Protein AF-A0A6I9N6C9-F1 (afdb_monomer_lite)

Radius of gyration: 49.68 Å; chains: 1; bounding box: 115×56×127 Å

InterPro domains:
  IPR006953 Vesicle tethering protein Uso1/P115-like, head domain [PF04869] (10-106)
  IPR011989 Armadillo-like helical [G3DSA:1.25.10.10] (2-107)
  IPR024095 Vesicle tethering protein p115 [PTHR10013] (10-247)

Secondary structure (DSSP, 8-state):
-TTHHHHHHHHHHHHHHHHHHHHHHHHHT--S-SGGG-HHHHHHHHHHHT-HHHHHHHHTTTTTSTTHHHHHH-SS---SSGGG----HHHHHHHHHHHHHHHHHHH--HHHHHHHHHHHHHHHHHHHHHHHHHHHHHHHHHHHHHHHHHHHHHHHHHHHHHHHHHHHHHHHHHHHHHHHHHHHHHHHHTTT-SS---TTTHHHHHHHHHHHHHHHHHHHHHHHHHHHHHHHHHHHHHHHHHHHHHHHHHHHHHHHHHHHHHIIIIIHHHH--

Organism: NCBI:txid8208

Structure (mmCIF, N/CA/C/O backbone):
data_AF-A0A6I9N6C9-F1
#
_entry.id   AF-A0A6I9N6C9-F1
#
loop_
_atom_site.group_PDB
_atom_site.id
_atom_site.type_symbol
_atom_site.label_atom_id
_atom_site.label_alt_id
_atom_site.label_comp_id
_atom_site.label_asym_id
_atom_site.label_entity_id
_atom_site.label_seq_id
_atom_site.pdbx_PDB_ins_code
_atom_site.Cartn_x
_atom_site.Cartn_y
_atom_site.Cartn_z
_atom_site.occupancy
_atom_site.B_iso_or_equiv
_atom_site.auth_seq_id
_atom_site.auth_comp_id
_atom_site.auth_asym_id
_atom_site.auth_atom_id
_atom_site.pdbx_PDB_model_num
ATOM 1 N N . ASP A 1 1 ? 23.969 6.978 -46.781 1.00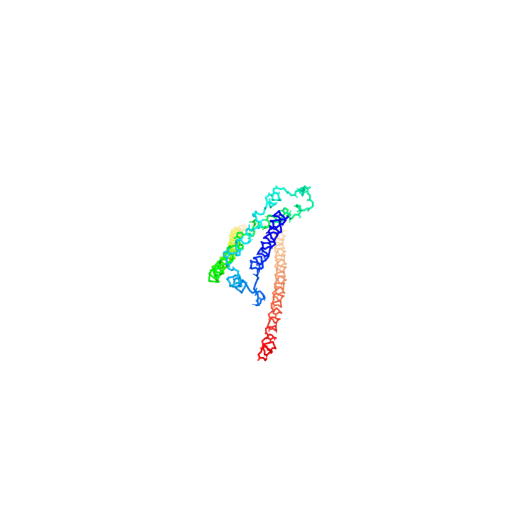 56.59 1 ASP A N 1
ATOM 2 C CA . ASP A 1 1 ? 25.158 6.547 -46.012 1.00 56.59 1 ASP A CA 1
ATOM 3 C C . ASP A 1 1 ? 25.346 7.193 -44.647 1.00 56.59 1 ASP A C 1
ATOM 5 O O . ASP A 1 1 ? 25.078 6.511 -43.671 1.00 56.59 1 ASP A O 1
ATOM 9 N N . SER A 1 2 ? 25.778 8.454 -44.484 1.00 57.34 2 SER A N 1
ATOM 10 C CA . SER A 1 2 ? 26.000 8.985 -43.113 1.00 57.34 2 SER A CA 1
ATOM 11 C C . SER A 1 2 ? 24.707 9.225 -42.313 1.00 57.34 2 SER A C 1
ATOM 13 O O . SER A 1 2 ? 24.740 9.164 -41.084 1.00 57.34 2 SER A O 1
ATOM 15 N N . SER A 1 3 ? 23.589 9.485 -42.996 1.00 60.75 3 SER A N 1
ATOM 16 C CA . SER A 1 3 ? 22.267 9.703 -42.391 1.00 60.75 3 SER A CA 1
ATOM 17 C C . SER A 1 3 ? 21.642 8.393 -41.898 1.00 60.75 3 SER A C 1
ATOM 19 O O . SER A 1 3 ? 21.273 8.310 -40.731 1.00 60.75 3 SER A O 1
ATOM 21 N N . ASP A 1 4 ? 21.660 7.343 -42.725 1.00 62.19 4 ASP A N 1
ATOM 22 C CA . ASP A 1 4 ? 21.083 6.026 -42.396 1.00 62.19 4 ASP A CA 1
ATOM 23 C C . ASP A 1 4 ? 21.787 5.367 -41.198 1.00 62.19 4 ASP A C 1
ATOM 25 O O . ASP A 1 4 ? 21.160 4.786 -40.317 1.00 62.19 4 ASP A O 1
ATOM 29 N N . LEU A 1 5 ? 23.112 5.530 -41.099 1.00 62.19 5 LEU A N 1
ATOM 30 C CA . LEU A 1 5 ? 23.908 5.058 -39.959 1.00 62.19 5 LEU A CA 1
ATOM 31 C C . LEU A 1 5 ? 23.585 5.785 -38.641 1.00 62.19 5 LEU A C 1
ATOM 33 O O . LEU A 1 5 ? 23.820 5.232 -37.565 1.00 62.19 5 LEU A O 1
ATOM 37 N N . ARG A 1 6 ? 23.091 7.029 -38.695 1.00 62.38 6 ARG A N 1
ATOM 38 C CA . ARG A 1 6 ? 22.669 7.773 -37.495 1.00 62.38 6 ARG A CA 1
ATOM 39 C C . ARG A 1 6 ? 21.277 7.358 -37.040 1.00 62.38 6 ARG A C 1
ATOM 41 O O . ARG A 1 6 ? 21.072 7.269 -35.834 1.00 62.38 6 ARG A O 1
ATOM 48 N N . GLU A 1 7 ? 20.381 7.091 -37.982 1.00 62.81 7 GLU A N 1
ATOM 49 C CA . GLU A 1 7 ? 19.008 6.649 -37.726 1.00 62.81 7 GLU A CA 1
ATOM 50 C C . GLU A 1 7 ? 18.992 5.246 -37.103 1.00 62.81 7 GLU A C 1
ATOM 52 O O . GLU A 1 7 ? 18.509 5.081 -35.986 1.00 62.81 7 GLU A O 1
ATOM 57 N N . LEU A 1 8 ? 19.718 4.288 -37.697 1.00 65.81 8 LEU A N 1
ATOM 58 C CA . LEU A 1 8 ? 19.903 2.938 -37.137 1.00 65.81 8 LEU A CA 1
ATOM 59 C C . LEU A 1 8 ? 20.491 2.960 -35.716 1.00 65.81 8 LEU A C 1
ATOM 61 O O . LEU A 1 8 ? 20.040 2.246 -34.821 1.00 65.81 8 LEU A O 1
ATOM 65 N N . ARG A 1 9 ? 21.485 3.824 -35.473 1.00 68.44 9 ARG A N 1
ATOM 66 C CA . ARG A 1 9 ? 22.086 3.996 -34.140 1.00 68.44 9 ARG A CA 1
ATOM 67 C C . ARG A 1 9 ? 21.103 4.619 -33.134 1.00 68.44 9 ARG A C 1
ATOM 69 O O . ARG A 1 9 ? 21.253 4.396 -31.931 1.00 68.44 9 ARG A O 1
ATOM 76 N N . GLY A 1 10 ? 20.157 5.436 -33.595 1.00 73.38 10 GLY A N 1
ATOM 77 C CA . GLY A 1 10 ? 19.089 6.018 -32.779 1.00 73.38 10 GLY A CA 1
ATOM 78 C C . GLY A 1 10 ? 18.091 4.958 -32.319 1.00 73.38 10 GLY A C 1
ATOM 79 O O . GLY A 1 10 ? 17.851 4.830 -31.115 1.00 73.38 10 GLY A O 1
ATOM 80 N N . ASP A 1 11 ? 17.621 4.134 -33.253 1.00 80.56 11 ASP A N 1
ATOM 81 C CA . ASP A 1 11 ? 16.667 3.053 -32.990 1.00 80.56 11 ASP A CA 1
ATOM 82 C C . ASP A 1 11 ? 17.239 2.000 -32.034 1.00 80.56 11 ASP A C 1
ATOM 84 O O . ASP A 1 11 ? 16.592 1.600 -31.063 1.00 80.56 11 ASP A O 1
ATOM 88 N N . GLU A 1 12 ? 18.505 1.613 -32.220 1.00 89.94 12 GLU A N 1
ATOM 89 C CA . GLU A 1 12 ? 19.191 0.688 -31.313 1.00 89.94 12 GLU A CA 1
ATOM 90 C C . GLU A 1 12 ? 19.263 1.221 -29.873 1.00 89.94 12 GLU A C 1
ATOM 92 O O . GLU A 1 12 ? 19.119 0.459 -28.912 1.00 89.94 12 GLU A O 1
ATOM 97 N N . ARG A 1 13 ? 19.475 2.532 -29.694 1.00 93.19 13 ARG A N 1
ATOM 98 C CA . ARG A 1 13 ? 19.502 3.156 -28.361 1.00 93.19 13 ARG A CA 1
ATOM 99 C C . ARG A 1 13 ? 18.124 3.157 -27.720 1.00 93.19 13 ARG A C 1
ATOM 101 O O . ARG A 1 13 ? 18.025 2.879 -26.526 1.00 93.19 13 ARG A O 1
ATOM 108 N N . LEU A 1 14 ? 17.075 3.422 -28.493 1.00 94.50 14 LEU A N 1
ATOM 109 C CA . LEU A 1 14 ? 15.711 3.347 -27.985 1.00 94.50 14 LEU A CA 1
ATOM 110 C C . LEU A 1 14 ? 15.387 1.930 -27.497 1.00 94.50 14 LEU A C 1
ATOM 112 O O . LEU A 1 14 ? 14.944 1.764 -26.361 1.00 94.50 14 LEU A O 1
ATOM 116 N N . VAL A 1 15 ? 15.692 0.906 -28.299 1.00 96.00 15 VAL A N 1
ATOM 117 C CA . VAL A 1 15 ? 15.485 -0.501 -27.918 1.00 96.00 15 VAL A CA 1
ATOM 118 C C . VAL A 1 15 ? 16.271 -0.856 -26.653 1.00 96.00 15 VAL A C 1
ATOM 120 O O . VAL A 1 15 ? 15.731 -1.494 -25.752 1.00 96.00 15 VAL A O 1
ATOM 123 N N . GLN A 1 16 ? 17.520 -0.397 -26.523 1.00 96.44 16 GLN A N 1
ATOM 124 C CA . GLN A 1 16 ? 18.297 -0.589 -25.293 1.00 96.44 16 GLN A CA 1
ATOM 125 C C . GLN A 1 16 ? 17.633 0.052 -24.070 1.00 96.44 16 GLN A C 1
ATOM 127 O O . GLN A 1 16 ? 17.618 -0.562 -23.002 1.00 96.44 16 GLN A O 1
ATOM 132 N N . GLY A 1 17 ? 17.076 1.255 -24.221 1.00 97.31 17 GLY A N 1
ATOM 133 C CA . GLY A 1 17 ? 16.332 1.917 -23.156 1.00 97.31 17 GLY A CA 1
ATOM 134 C C . GLY A 1 17 ? 15.081 1.143 -22.760 1.00 97.31 17 GLY A C 1
ATOM 135 O O . GLY A 1 17 ? 14.871 0.896 -21.574 1.00 97.31 17 GLY A O 1
ATOM 136 N N . LEU A 1 18 ? 14.302 0.670 -23.736 1.00 97.75 18 LEU A N 1
ATOM 137 C CA . LEU A 1 18 ? 13.113 -0.154 -23.496 1.00 97.75 18 LEU A CA 1
ATOM 138 C C . LEU A 1 18 ? 13.456 -1.476 -22.789 1.00 97.75 18 LEU A C 1
ATOM 140 O O . LEU A 1 18 ? 12.766 -1.871 -21.850 1.00 97.75 18 LEU A O 1
ATOM 144 N N . CYS A 1 19 ? 14.556 -2.130 -23.171 1.00 97.62 19 CYS A N 1
ATOM 145 C CA . CYS A 1 19 ? 15.055 -3.322 -22.482 1.00 97.62 19 CYS A CA 1
ATOM 146 C C . CYS A 1 19 ? 15.481 -3.020 -21.037 1.00 97.62 19 CYS A C 1
ATOM 148 O O . CYS A 1 19 ? 15.200 -3.813 -20.136 1.00 97.62 19 CYS A O 1
ATOM 150 N N . ALA A 1 20 ? 16.134 -1.877 -20.797 1.00 97.88 20 ALA A N 1
ATOM 151 C CA . ALA A 1 20 ? 16.490 -1.441 -19.449 1.00 97.88 20 ALA A CA 1
ATOM 152 C C . ALA A 1 20 ? 15.236 -1.177 -18.600 1.00 97.88 20 ALA A C 1
ATOM 154 O O . ALA A 1 20 ? 15.170 -1.631 -17.460 1.00 97.88 20 ALA A O 1
ATOM 155 N N . LEU A 1 21 ? 14.213 -0.527 -19.167 1.00 98.31 21 LEU A N 1
ATOM 156 C CA . LEU A 1 21 ? 12.928 -0.309 -18.502 1.00 98.31 21 LEU A CA 1
ATOM 157 C C . LEU A 1 21 ? 12.267 -1.633 -18.116 1.00 98.31 21 LEU A C 1
ATOM 159 O O . LEU A 1 21 ? 11.885 -1.799 -16.961 1.00 98.31 21 LEU A O 1
ATOM 163 N N . LEU A 1 22 ? 12.180 -2.588 -19.047 1.00 98.25 22 LEU A N 1
ATOM 164 C CA . LEU A 1 22 ? 11.579 -3.895 -18.785 1.00 98.25 22 LEU A CA 1
ATOM 165 C C . LEU A 1 22 ? 12.312 -4.637 -17.660 1.00 98.25 22 LEU A C 1
ATOM 167 O O . LEU A 1 22 ? 11.678 -5.108 -16.719 1.00 98.25 22 LEU A O 1
ATOM 171 N N . LEU A 1 23 ? 13.648 -4.683 -17.706 1.00 97.50 23 LEU A N 1
ATOM 172 C CA . LEU A 1 23 ? 14.445 -5.292 -16.639 1.00 97.50 23 LEU A CA 1
ATOM 173 C C . LEU A 1 23 ? 14.256 -4.562 -15.298 1.00 97.50 23 LEU A C 1
ATOM 175 O O . LEU A 1 23 ? 14.169 -5.203 -14.252 1.00 97.50 23 LEU A O 1
ATOM 179 N N . GLY A 1 24 ? 14.147 -3.233 -15.322 1.00 97.44 24 GLY A N 1
ATOM 180 C CA . GLY A 1 24 ? 13.853 -2.416 -14.148 1.00 97.44 24 GLY A CA 1
ATOM 181 C C . GLY A 1 24 ? 12.487 -2.720 -13.529 1.00 97.44 24 GLY A C 1
ATOM 182 O O . GLY A 1 24 ? 12.392 -2.877 -12.312 1.00 97.44 24 GLY A O 1
ATOM 183 N N . ILE A 1 25 ? 11.448 -2.886 -14.352 1.00 97.31 25 ILE A N 1
ATOM 184 C CA . ILE A 1 25 ? 10.103 -3.309 -13.929 1.00 97.31 25 ILE A CA 1
ATOM 185 C C . ILE A 1 25 ? 10.164 -4.694 -13.275 1.00 97.31 25 ILE A C 1
ATOM 187 O O . ILE A 1 25 ? 9.616 -4.878 -12.186 1.00 97.31 25 ILE A O 1
ATOM 191 N N . CYS A 1 26 ? 10.889 -5.640 -13.887 1.00 96.75 26 CYS A N 1
ATOM 192 C CA . CYS A 1 26 ? 11.098 -6.983 -13.339 1.00 96.75 26 CYS A CA 1
ATOM 193 C C . CYS A 1 26 ? 11.813 -6.984 -11.981 1.00 96.75 26 CYS A C 1
ATOM 195 O O . CYS A 1 26 ? 11.657 -7.940 -11.226 1.00 96.75 26 CYS A O 1
ATOM 197 N N . ILE A 1 27 ? 12.601 -5.953 -11.660 1.00 95.31 27 ILE A N 1
ATOM 198 C CA . ILE A 1 27 ? 13.214 -5.780 -10.335 1.00 95.31 27 ILE A CA 1
ATOM 199 C C . ILE A 1 27 ? 12.227 -5.120 -9.373 1.00 95.31 27 ILE A C 1
ATOM 201 O O . ILE A 1 27 ? 12.050 -5.587 -8.249 1.00 95.31 27 ILE A O 1
ATOM 205 N N . PHE A 1 28 ? 11.587 -4.031 -9.794 1.00 95.12 28 PHE A N 1
ATOM 206 C CA . PHE A 1 28 ? 10.758 -3.209 -8.918 1.00 95.12 28 PHE A CA 1
ATOM 207 C C . PHE A 1 28 ? 9.545 -3.980 -8.376 1.00 95.12 28 PHE A C 1
ATOM 209 O O . PHE A 1 28 ? 9.357 -4.040 -7.158 1.00 95.12 28 PHE A O 1
ATOM 216 N N . TYR A 1 29 ? 8.800 -4.652 -9.259 1.00 94.9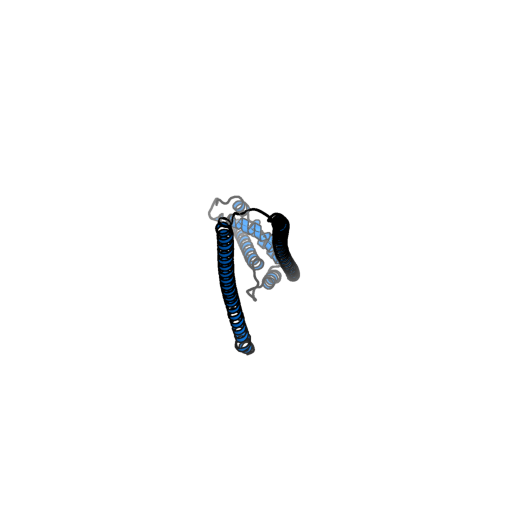4 29 TYR A N 1
ATOM 217 C CA . TYR A 1 29 ? 7.599 -5.426 -8.917 1.00 94.94 29 TYR A CA 1
ATOM 218 C C . TYR A 1 29 ? 7.866 -6.902 -8.600 1.00 94.94 29 TYR A C 1
ATOM 220 O O . TYR A 1 29 ? 6.926 -7.674 -8.447 1.00 94.94 29 TYR A O 1
ATOM 228 N N . ASN A 1 30 ? 9.130 -7.315 -8.496 1.00 94.31 30 ASN A N 1
ATOM 229 C CA . ASN A 1 30 ? 9.456 -8.682 -8.098 1.00 94.31 30 ASN A CA 1
ATOM 230 C C . ASN A 1 30 ? 8.953 -8.951 -6.670 1.00 94.31 30 ASN A C 1
ATOM 232 O O . ASN A 1 30 ? 9.176 -8.140 -5.770 1.00 94.31 30 ASN A O 1
ATOM 236 N N . ASP A 1 31 ? 8.330 -10.093 -6.434 1.00 93.19 31 ASP A N 1
ATOM 237 C CA . ASP A 1 31 ? 7.916 -10.548 -5.102 1.00 93.19 31 ASP A CA 1
ATOM 238 C C . ASP A 1 31 ? 8.889 -11.582 -4.506 1.00 93.19 31 ASP A C 1
ATOM 240 O O . ASP A 1 31 ? 8.658 -12.101 -3.418 1.00 93.19 31 ASP A O 1
ATOM 244 N N . ASN A 1 32 ? 10.000 -11.858 -5.199 1.00 94.00 32 ASN A N 1
ATOM 245 C CA . ASN A 1 32 ? 11.000 -12.878 -4.881 1.00 94.00 32 ASN A CA 1
ATOM 246 C C . ASN A 1 32 ? 10.460 -14.319 -4.844 1.00 94.00 32 ASN A C 1
ATOM 248 O O . ASN A 1 32 ? 11.153 -15.203 -4.342 1.00 94.00 32 ASN A O 1
ATOM 252 N N . SER A 1 33 ? 9.280 -14.583 -5.414 1.00 94.06 33 SER A N 1
ATOM 253 C CA . SER A 1 33 ? 8.709 -15.937 -5.495 1.00 94.06 33 SER A CA 1
ATOM 254 C C . SER A 1 33 ? 9.573 -16.901 -6.319 1.00 94.06 33 SER A C 1
ATOM 256 O O . SER A 1 33 ? 9.629 -18.097 -6.031 1.00 94.06 33 SER A O 1
ATOM 258 N N . LEU A 1 34 ? 10.287 -16.387 -7.327 1.00 94.06 34 LEU A N 1
ATOM 259 C CA . LEU A 1 34 ? 11.174 -17.169 -8.183 1.00 94.06 34 LEU A CA 1
ATOM 260 C C . LEU A 1 34 ? 12.627 -17.091 -7.699 1.00 94.06 34 LEU A C 1
ATOM 262 O O . LEU A 1 34 ? 13.345 -16.128 -7.979 1.00 94.06 34 LEU A O 1
ATOM 266 N N . GLU A 1 35 ? 13.094 -18.153 -7.040 1.00 93.12 35 GLU A N 1
ATOM 267 C CA . GLU A 1 35 ? 14.412 -18.209 -6.389 1.00 93.12 35 GLU A CA 1
ATOM 268 C C . GLU A 1 35 ? 15.577 -17.844 -7.324 1.00 93.12 35 GLU A C 1
ATOM 270 O O . GLU A 1 35 ? 16.537 -17.187 -6.917 1.00 93.12 35 GLU A O 1
ATOM 275 N N . ASN A 1 36 ? 15.517 -18.236 -8.597 1.00 93.75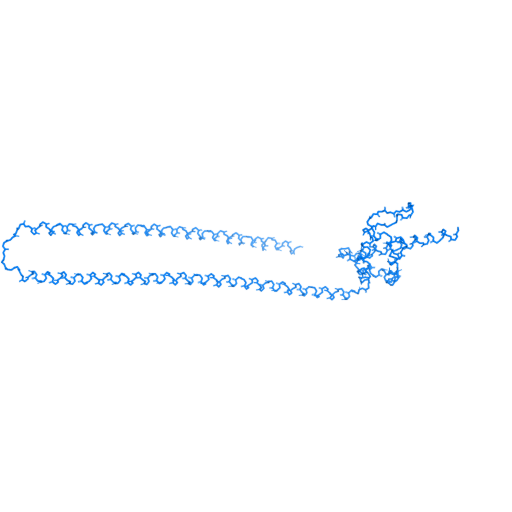 36 ASN A N 1
ATOM 276 C CA . ASN A 1 36 ? 16.604 -18.002 -9.553 1.00 93.75 36 ASN A CA 1
ATOM 277 C C . ASN A 1 36 ? 16.697 -16.553 -10.057 1.00 93.75 36 ASN A C 1
ATOM 279 O O . ASN A 1 36 ? 17.751 -16.165 -10.561 1.00 93.75 36 ASN A O 1
ATOM 283 N N . TYR A 1 37 ? 15.651 -15.746 -9.869 1.00 94.50 37 TYR A N 1
ATOM 284 C CA . TYR A 1 37 ? 15.557 -14.375 -10.376 1.00 94.50 37 TYR A CA 1
ATOM 285 C C . TYR A 1 37 ? 14.975 -13.417 -9.331 1.00 94.50 37 TYR A C 1
ATOM 287 O O . TYR A 1 37 ? 14.140 -12.568 -9.642 1.00 94.50 37 TYR A O 1
ATOM 295 N N . THR A 1 38 ? 15.433 -13.541 -8.086 1.00 95.50 38 THR A N 1
ATOM 296 C CA . THR A 1 38 ? 15.122 -12.576 -7.024 1.00 95.50 38 THR A CA 1
ATOM 297 C C . THR A 1 38 ? 15.673 -11.184 -7.349 1.00 95.50 38 THR A C 1
ATOM 299 O O . THR A 1 38 ? 16.601 -11.041 -8.157 1.00 95.50 38 THR A O 1
ATOM 302 N N . LYS A 1 39 ? 15.152 -10.145 -6.678 1.00 94.56 39 LYS A N 1
ATOM 303 C CA . LYS A 1 39 ? 15.618 -8.751 -6.820 1.00 94.56 39 LYS A CA 1
ATOM 304 C C . LYS A 1 39 ? 17.133 -8.646 -6.723 1.00 94.56 39 LYS A C 1
ATOM 306 O O . LYS A 1 39 ? 17.763 -8.069 -7.604 1.00 94.56 39 LYS A O 1
ATOM 311 N N . ASP A 1 40 ? 17.719 -9.251 -5.694 1.00 93.31 40 ASP A N 1
ATOM 312 C CA . ASP A 1 40 ? 19.160 -9.196 -5.452 1.00 93.31 40 ASP A CA 1
ATOM 313 C C . ASP A 1 40 ? 19.965 -9.855 -6.578 1.00 93.31 40 ASP A C 1
ATOM 315 O O . ASP A 1 40 ? 20.964 -9.291 -7.032 1.00 93.31 40 ASP A O 1
ATOM 319 N N . LYS A 1 41 ? 19.516 -11.006 -7.100 1.00 94.69 41 LYS A N 1
ATOM 320 C CA . LYS A 1 41 ? 20.184 -11.676 -8.228 1.00 94.69 41 LYS A CA 1
ATOM 321 C C . LYS A 1 41 ? 20.133 -10.821 -9.497 1.00 94.69 41 LYS A C 1
ATOM 323 O O . LYS A 1 41 ? 21.140 -10.708 -10.196 1.00 94.69 41 LYS A O 1
ATOM 328 N N . LEU A 1 42 ? 19.001 -10.173 -9.772 1.00 95.81 42 LEU A N 1
ATOM 329 C CA . LEU A 1 42 ? 18.841 -9.279 -10.922 1.00 95.81 42 LEU A CA 1
ATOM 330 C C . LEU A 1 42 ? 19.673 -7.991 -10.784 1.00 95.81 42 LEU A C 1
ATOM 332 O O . LEU A 1 42 ? 20.353 -7.600 -11.734 1.00 95.81 42 LEU A O 1
ATOM 336 N N . LYS A 1 43 ? 19.703 -7.369 -9.598 1.00 95.12 43 LYS A N 1
ATOM 337 C CA . LYS A 1 43 ? 20.570 -6.212 -9.310 1.00 95.12 43 LYS A CA 1
ATOM 338 C C . LYS A 1 43 ? 22.049 -6.560 -9.483 1.00 95.12 43 LYS A C 1
ATOM 340 O O . LYS A 1 43 ? 22.783 -5.811 -10.124 1.00 95.12 43 LYS A O 1
ATOM 345 N N . GLN A 1 44 ? 22.480 -7.721 -8.983 1.00 94.56 44 GLN A N 1
ATOM 346 C CA . GLN A 1 44 ? 23.849 -8.209 -9.178 1.00 94.56 44 GLN A CA 1
ATOM 347 C C . GLN A 1 44 ? 24.165 -8.487 -10.649 1.00 94.56 44 GLN A C 1
ATOM 349 O O . GLN A 1 44 ? 25.294 -8.259 -11.086 1.00 94.56 44 GLN A O 1
ATOM 354 N N . LEU A 1 45 ? 23.196 -8.983 -11.423 1.00 95.69 45 LEU A N 1
ATOM 355 C CA . LEU A 1 45 ? 23.361 -9.186 -12.859 1.00 95.69 45 LEU A CA 1
ATOM 356 C C . LEU A 1 45 ? 23.610 -7.848 -13.561 1.00 95.69 45 LEU A C 1
ATOM 358 O O . LEU A 1 45 ? 24.571 -7.753 -14.325 1.00 95.69 45 LEU A O 1
ATOM 362 N N . ILE A 1 46 ? 22.816 -6.815 -13.255 1.00 96.50 46 ILE A N 1
ATOM 363 C CA . ILE A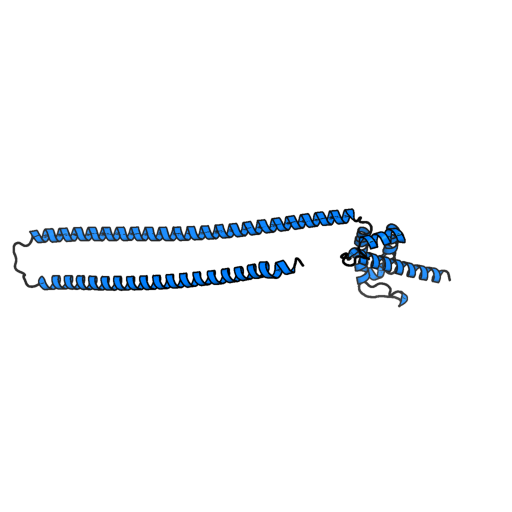 1 46 ? 23.039 -5.454 -13.765 1.00 96.50 46 ILE A CA 1
ATOM 364 C C . ILE A 1 46 ? 24.437 -4.973 -13.385 1.00 96.50 46 ILE A C 1
ATOM 366 O O . ILE A 1 46 ? 25.203 -4.573 -14.256 1.00 96.50 46 ILE A O 1
ATOM 370 N N . GLU A 1 47 ? 24.799 -5.056 -12.108 1.00 95.31 47 GLU A N 1
ATOM 371 C CA . GLU A 1 47 ? 26.078 -4.564 -11.597 1.00 95.31 47 GLU A CA 1
ATOM 372 C C . GLU A 1 47 ? 27.284 -5.245 -12.256 1.00 95.31 47 GLU A C 1
ATOM 374 O O . GLU A 1 47 ? 28.227 -4.566 -12.652 1.00 95.31 47 GLU A O 1
ATOM 379 N N . LYS A 1 48 ? 27.233 -6.570 -12.448 1.00 96.56 48 LYS A N 1
ATOM 380 C CA . LYS A 1 48 ? 28.343 -7.348 -13.020 1.00 96.56 48 LYS A CA 1
ATOM 381 C C . LYS A 1 48 ? 28.424 -7.295 -14.545 1.00 96.56 48 LYS A C 1
ATOM 383 O O . LYS A 1 48 ? 29.516 -7.430 -15.089 1.00 96.56 48 LYS A O 1
ATOM 388 N N . ARG A 1 49 ? 27.291 -7.201 -15.249 1.00 96.81 49 ARG A N 1
ATOM 389 C CA . ARG A 1 49 ? 27.242 -7.325 -16.721 1.00 96.81 49 ARG A CA 1
ATOM 390 C C . ARG A 1 49 ? 27.136 -5.987 -17.444 1.00 96.81 49 ARG A C 1
ATOM 392 O O . ARG A 1 49 ? 27.573 -5.900 -18.585 1.00 96.81 49 ARG A O 1
ATOM 399 N N . ILE A 1 50 ? 26.534 -4.984 -16.812 1.00 95.75 50 ILE A N 1
ATOM 400 C CA . ILE A 1 50 ? 26.201 -3.698 -17.442 1.00 95.75 50 ILE A CA 1
ATOM 401 C C . ILE A 1 50 ? 26.874 -2.541 -16.691 1.00 95.75 50 ILE A C 1
ATOM 403 O O . ILE A 1 50 ? 27.448 -1.653 -17.321 1.00 95.75 50 ILE A O 1
ATOM 407 N N . GLY A 1 51 ? 26.834 -2.579 -15.358 1.00 96.38 51 GLY A N 1
ATOM 408 C CA . GLY A 1 51 ? 27.145 -1.468 -14.462 1.00 96.38 51 GLY A CA 1
ATOM 409 C C . GLY A 1 51 ? 25.892 -0.643 -14.147 1.00 96.38 51 GLY A C 1
ATOM 410 O O . GLY A 1 51 ? 25.112 -0.329 -15.046 1.00 96.38 51 GLY A O 1
ATOM 411 N N . LYS A 1 52 ? 25.692 -0.285 -12.870 1.00 95.12 52 LYS A N 1
ATOM 412 C CA . LYS A 1 52 ? 24.498 0.449 -12.396 1.00 95.12 52 LYS A CA 1
ATOM 413 C C . LYS A 1 52 ? 24.326 1.803 -13.098 1.00 95.12 52 LYS A C 1
ATOM 415 O O . LYS A 1 52 ? 23.238 2.100 -13.582 1.00 95.12 52 LYS A O 1
ATOM 420 N N . GLU A 1 53 ? 25.414 2.554 -13.250 1.00 96.25 53 GLU A N 1
ATOM 421 C CA . GLU A 1 53 ? 25.416 3.847 -13.952 1.00 96.25 53 GLU A CA 1
ATOM 422 C C . GLU A 1 53 ? 25.045 3.710 -15.434 1.00 96.25 53 GLU A C 1
ATOM 424 O O . GLU A 1 53 ? 24.188 4.425 -15.942 1.00 96.25 53 GLU A O 1
ATOM 429 N N . ASN A 1 54 ? 25.631 2.729 -16.126 1.00 97.12 54 ASN A N 1
ATOM 430 C CA . ASN A 1 54 ? 25.356 2.467 -17.541 1.00 97.12 54 ASN A CA 1
ATOM 431 C C . ASN A 1 54 ? 23.911 1.985 -17.752 1.00 97.12 54 ASN A C 1
ATOM 433 O O . ASN A 1 54 ? 23.264 2.339 -18.733 1.00 97.12 54 ASN A O 1
ATOM 437 N N . PHE A 1 55 ? 23.365 1.209 -16.811 1.00 98.25 55 PHE A N 1
ATOM 438 C CA . PHE A 1 55 ? 21.954 0.834 -16.834 1.00 98.25 55 PHE A CA 1
ATOM 439 C C . PHE A 1 55 ? 21.035 2.063 -16.750 1.00 98.25 55 PHE A C 1
ATOM 441 O O . PHE A 1 55 ? 20.113 2.176 -17.557 1.00 98.25 55 PHE A O 1
ATOM 448 N N . VAL A 1 56 ? 21.303 3.000 -15.833 1.00 97.38 56 VAL A N 1
ATOM 449 C CA . VAL A 1 56 ? 20.521 4.245 -15.715 1.00 97.38 56 VAL A CA 1
ATOM 450 C C . VAL A 1 56 ? 20.694 5.136 -16.941 1.00 97.38 56 VAL A C 1
ATOM 452 O O . VAL A 1 56 ? 19.716 5.689 -17.440 1.00 97.38 56 VAL A O 1
ATOM 455 N N . GLU A 1 57 ? 21.907 5.238 -17.484 1.00 97.31 57 GLU A N 1
ATOM 456 C CA . GLU A 1 57 ? 22.149 5.976 -18.724 1.00 97.31 57 GLU A CA 1
ATOM 457 C C . GLU A 1 57 ? 21.301 5.425 -19.878 1.00 97.31 57 GLU A C 1
ATOM 459 O O . GLU A 1 57 ? 20.646 6.201 -20.581 1.00 97.31 57 GLU A O 1
ATOM 464 N N . LYS A 1 58 ? 21.272 4.092 -20.036 1.00 97.25 58 LYS A N 1
ATOM 465 C CA . LYS A 1 58 ? 20.456 3.407 -21.045 1.00 97.25 58 LYS A CA 1
ATOM 466 C C . LYS A 1 58 ? 18.967 3.617 -20.818 1.00 97.25 58 LYS A C 1
ATOM 468 O O . LYS A 1 58 ? 18.263 3.912 -21.777 1.00 97.25 58 LYS A O 1
ATOM 473 N N . LEU A 1 59 ? 18.489 3.513 -19.578 1.00 97.69 59 LEU A N 1
ATOM 474 C CA . LEU A 1 59 ? 17.091 3.785 -19.231 1.00 97.69 59 LEU A CA 1
ATOM 475 C C . LEU A 1 59 ? 16.667 5.191 -19.694 1.00 97.69 59 LEU A C 1
ATOM 477 O O . LEU A 1 59 ? 15.616 5.353 -20.314 1.00 97.69 59 LEU A O 1
ATOM 481 N N . GLY A 1 60 ? 17.546 6.179 -19.509 1.00 96.62 60 GLY A N 1
ATOM 482 C CA . GLY A 1 60 ? 17.330 7.553 -19.960 1.00 96.62 60 GLY A CA 1
ATOM 483 C C . GLY A 1 60 ? 17.327 7.752 -21.483 1.00 96.62 60 GLY A C 1
ATOM 484 O O . GLY A 1 60 ? 17.009 8.846 -21.946 1.00 96.62 60 GLY A O 1
ATOM 485 N N . PHE A 1 61 ? 17.664 6.747 -22.303 1.00 96.88 61 PHE A N 1
ATOM 486 C CA . PHE A 1 61 ? 17.539 6.857 -23.765 1.00 96.88 61 PHE A CA 1
ATOM 487 C C . PHE A 1 61 ? 16.085 7.005 -24.220 1.00 96.88 61 PHE A C 1
ATOM 489 O O . PHE A 1 61 ? 15.845 7.636 -25.247 1.00 96.88 61 PHE A O 1
ATOM 496 N N . ILE A 1 62 ? 15.124 6.492 -23.445 1.00 96.88 62 ILE A N 1
ATOM 497 C CA . ILE A 1 62 ? 13.697 6.605 -23.762 1.00 96.88 62 ILE A CA 1
ATOM 498 C C . ILE A 1 62 ? 13.257 8.071 -23.710 1.00 96.88 62 ILE A C 1
ATOM 500 O O . ILE A 1 62 ? 12.737 8.604 -24.688 1.00 96.88 62 ILE A O 1
ATOM 504 N N . THR A 1 63 ? 13.501 8.744 -22.583 1.00 95.69 63 THR A N 1
ATOM 505 C CA . THR A 1 63 ? 13.040 10.121 -22.349 1.00 95.69 63 THR A CA 1
ATOM 506 C C . THR A 1 63 ? 13.820 11.159 -23.153 1.00 95.69 63 THR A C 1
ATOM 508 O O . THR A 1 63 ? 13.293 12.230 -23.456 1.00 95.69 63 THR A O 1
ATOM 511 N N . LYS A 1 64 ? 15.056 10.833 -23.554 1.00 94.31 64 LYS A N 1
ATOM 512 C CA . LYS A 1 64 ? 15.897 11.659 -24.437 1.00 94.31 64 LYS A CA 1
ATOM 513 C C . LYS A 1 64 ? 15.568 11.509 -25.925 1.00 94.31 64 LYS A C 1
ATOM 515 O O . LYS A 1 64 ? 16.124 12.257 -26.728 1.00 94.31 64 LYS A O 1
ATOM 520 N N . HIS A 1 65 ? 14.716 10.560 -26.312 1.00 93.62 65 HIS A N 1
ATOM 521 C CA . HIS A 1 65 ? 14.360 10.365 -27.713 1.00 93.62 65 HIS A CA 1
ATOM 522 C C . HIS A 1 65 ? 13.572 11.567 -28.256 1.00 93.62 65 HIS A C 1
ATOM 524 O O . HIS A 1 65 ? 12.669 12.084 -27.597 1.00 93.62 65 HIS A O 1
ATOM 530 N N . GLU A 1 66 ? 13.866 11.992 -29.487 1.00 90.31 66 GLU A N 1
ATOM 531 C CA . GLU A 1 66 ? 13.279 13.198 -30.091 1.00 90.31 66 GLU A CA 1
ATOM 532 C C . GLU A 1 66 ? 11.739 13.165 -30.146 1.00 90.31 66 GLU A C 1
ATOM 534 O O . GLU A 1 66 ? 11.072 14.162 -29.866 1.00 90.31 66 GLU A O 1
ATOM 539 N N . LEU A 1 67 ? 11.161 11.991 -30.420 1.00 91.00 67 LEU A N 1
ATOM 540 C CA . LEU A 1 67 ? 9.709 11.792 -30.491 1.00 91.00 67 LEU A CA 1
ATOM 541 C C . LEU A 1 67 ? 9.019 11.651 -29.121 1.00 91.00 67 LEU A C 1
ATOM 543 O O . LEU A 1 67 ? 7.798 11.803 -29.048 1.00 91.00 67 LEU A O 1
ATOM 547 N N . TYR A 1 68 ? 9.761 11.413 -28.033 1.00 94.12 68 TYR A N 1
ATOM 548 C CA . TYR A 1 68 ? 9.179 11.184 -26.703 1.00 94.12 68 TYR A CA 1
ATOM 549 C C . TYR A 1 68 ? 8.405 12.410 -26.207 1.00 94.12 68 TYR A C 1
ATOM 551 O O . TYR A 1 68 ? 7.243 12.320 -25.810 1.00 94.12 68 TYR A O 1
ATOM 559 N N . SER A 1 69 ? 9.028 13.591 -26.297 1.00 91.06 69 SER A N 1
ATOM 560 C CA . SER A 1 69 ? 8.424 14.846 -25.829 1.00 91.06 69 SER A CA 1
ATOM 561 C C . SER A 1 69 ? 7.135 15.187 -26.578 1.00 91.06 69 SER A C 1
ATOM 563 O O . SER A 1 69 ? 6.226 15.776 -26.000 1.00 91.06 69 SER A O 1
ATOM 565 N N . ARG A 1 70 ? 7.036 14.801 -27.855 1.00 89.88 70 ARG A N 1
ATOM 566 C CA . ARG A 1 70 ? 5.838 15.011 -28.674 1.00 89.88 70 ARG A CA 1
ATOM 567 C C . ARG A 1 70 ? 4.690 14.104 -28.229 1.00 89.88 70 ARG A C 1
ATOM 569 O O . ARG A 1 70 ? 3.580 14.599 -28.044 1.00 89.88 70 ARG A O 1
ATOM 576 N N . ALA A 1 71 ? 4.958 12.816 -28.010 1.00 91.38 71 ALA A N 1
ATOM 577 C CA . ALA A 1 71 ? 3.955 11.857 -27.537 1.00 91.38 71 ALA A CA 1
ATOM 578 C C . ALA A 1 71 ? 3.468 12.167 -26.107 1.00 91.38 71 ALA A C 1
ATOM 580 O O . ALA A 1 71 ? 2.296 11.979 -25.783 1.00 91.38 71 ALA A O 1
ATOM 581 N N . ALA A 1 72 ? 4.330 12.737 -25.261 1.00 92.12 72 ALA A N 1
ATOM 582 C CA . ALA A 1 72 ? 3.979 13.099 -23.888 1.00 92.12 72 ALA A CA 1
ATOM 583 C C . ALA A 1 72 ? 2.996 14.283 -23.766 1.00 92.12 72 ALA A C 1
ATOM 585 O O . ALA A 1 72 ? 2.366 14.447 -22.722 1.00 92.12 72 ALA A O 1
ATOM 586 N N . GLN A 1 73 ? 2.845 15.123 -24.798 1.00 90.31 73 GLN A N 1
ATOM 587 C CA . GLN A 1 73 ? 2.047 16.355 -24.707 1.00 90.31 73 GLN A CA 1
ATOM 588 C C . GLN A 1 73 ? 0.541 16.143 -24.859 1.00 90.31 73 GLN A C 1
ATOM 590 O O . GLN A 1 73 ? -0.239 16.845 -24.214 1.00 90.31 73 GLN A O 1
ATOM 595 N N . LYS A 1 74 ? 0.115 15.244 -25.752 1.00 87.19 74 LYS A N 1
ATOM 596 C CA . LYS A 1 74 ? -1.301 15.064 -26.093 1.00 87.19 74 LYS A CA 1
ATOM 597 C C . LYS A 1 74 ? -1.637 13.578 -26.252 1.00 87.19 74 LYS A C 1
ATOM 599 O O . LYS A 1 74 ? -0.858 12.873 -26.881 1.00 87.19 74 LYS A O 1
ATOM 604 N N . PRO A 1 75 ? -2.823 13.131 -25.796 1.00 87.69 75 PRO A N 1
ATOM 605 C CA . PRO A 1 75 ? -3.292 11.759 -26.014 1.00 87.69 75 PRO A CA 1
ATOM 606 C C . PRO A 1 75 ? -3.557 11.417 -27.481 1.00 87.69 75 PRO A C 1
ATOM 608 O O . PRO A 1 75 ? -3.626 10.250 -27.845 1.00 87.69 75 PRO A O 1
ATOM 611 N N . GLN A 1 76 ? -3.772 12.431 -28.322 1.00 85.19 76 GLN A N 1
ATOM 612 C CA . GLN A 1 76 ? -4.161 12.217 -29.707 1.00 85.19 76 GLN A CA 1
ATOM 613 C C . GLN A 1 76 ? -2.936 11.828 -30.552 1.00 85.19 76 GLN A C 1
ATOM 615 O O . GLN A 1 76 ? -1.991 12.621 -30.628 1.00 85.19 76 GLN A O 1
ATOM 620 N N . PRO A 1 77 ? -2.949 10.656 -31.215 1.00 78.50 77 PRO A N 1
ATOM 621 C CA . PRO A 1 77 ? -1.852 10.229 -32.071 1.00 78.50 77 PRO A CA 1
ATOM 622 C C . PRO A 1 77 ? -1.810 11.114 -33.319 1.00 78.50 77 PRO A C 1
ATOM 624 O O . PRO A 1 77 ? -2.651 11.004 -34.210 1.00 78.50 77 PRO A O 1
ATOM 627 N N . VAL A 1 78 ? -0.844 12.031 -33.370 1.00 76.81 78 VAL A N 1
ATOM 628 C CA . VAL A 1 78 ? -0.613 12.903 -34.527 1.00 76.81 78 VAL A CA 1
ATOM 629 C C . VAL A 1 78 ? 0.809 12.675 -35.015 1.00 76.81 78 VAL A C 1
ATOM 631 O O . VAL A 1 78 ? 1.759 13.229 -34.455 1.00 76.81 78 VAL A O 1
ATOM 634 N N . PHE A 1 79 ? 0.946 11.892 -36.083 1.00 82.00 79 PHE A N 1
ATOM 635 C CA . PHE A 1 79 ? 2.217 11.540 -36.720 1.00 82.00 79 PHE A CA 1
ATOM 636 C C . PHE A 1 79 ? 2.269 12.132 -38.135 1.00 82.00 79 PHE A C 1
ATOM 638 O O . PHE A 1 79 ? 1.238 12.216 -38.798 1.00 82.00 79 PHE A O 1
ATOM 645 N N . LEU A 1 80 ? 3.445 12.587 -38.587 1.00 81.00 80 LEU A N 1
ATOM 646 C CA . LEU A 1 80 ? 3.603 13.125 -39.951 1.00 81.00 80 LEU A CA 1
ATOM 647 C C . LEU A 1 80 ? 3.851 12.014 -40.982 1.00 81.00 80 LEU A C 1
ATOM 649 O O . LEU A 1 80 ? 3.578 12.211 -42.162 1.00 81.00 80 LEU A O 1
ATOM 653 N N . SER A 1 81 ? 4.347 10.860 -40.530 1.00 85.00 81 SER A N 1
ATOM 654 C CA . SER A 1 81 ? 4.591 9.664 -41.335 1.00 85.00 81 SER A CA 1
ATOM 655 C C . SER A 1 81 ? 4.552 8.402 -40.450 1.00 85.00 81 SER A C 1
ATOM 657 O O . SER A 1 81 ? 4.664 8.532 -39.222 1.00 85.00 81 SER A O 1
ATOM 659 N N . PRO A 1 82 ? 4.372 7.194 -41.022 1.00 85.44 82 PRO A N 1
ATOM 660 C CA . PRO A 1 82 ? 4.335 5.938 -40.262 1.00 85.44 82 PRO A CA 1
ATOM 661 C C . PRO A 1 82 ? 5.584 5.684 -39.408 1.00 85.44 82 PRO A C 1
ATOM 663 O O . PRO A 1 82 ? 5.481 5.134 -38.317 1.00 85.44 82 PRO A O 1
ATOM 666 N N . GLU A 1 83 ? 6.748 6.146 -39.857 1.00 83.56 83 GLU A N 1
ATOM 667 C CA . GLU A 1 83 ? 8.038 5.981 -39.176 1.00 83.56 83 GLU A CA 1
ATOM 668 C C . GLU A 1 83 ? 8.106 6.775 -37.857 1.00 83.56 83 GLU A C 1
ATOM 670 O O . GLU A 1 83 ? 8.883 6.448 -36.968 1.00 83.56 83 GLU A O 1
ATOM 675 N N . GLN A 1 84 ? 7.248 7.789 -37.680 1.00 84.31 84 GLN A N 1
ATOM 676 C CA . GLN A 1 84 ? 7.161 8.566 -36.436 1.00 84.31 84 GLN A CA 1
ATOM 677 C C . GLN A 1 84 ? 6.256 7.921 -35.371 1.00 84.31 84 GLN A C 1
ATOM 679 O O . GLN A 1 84 ? 6.125 8.460 -34.267 1.00 84.31 84 GLN A O 1
ATOM 684 N N . MET A 1 85 ? 5.611 6.791 -35.674 1.00 87.38 85 MET A N 1
ATOM 685 C CA . MET A 1 85 ? 4.706 6.088 -34.761 1.00 87.38 85 MET A CA 1
ATOM 686 C C . MET A 1 85 ? 5.483 5.163 -33.805 1.00 87.38 85 MET A C 1
ATOM 688 O O . MET A 1 85 ? 5.347 3.945 -33.852 1.00 87.38 85 MET A O 1
ATOM 692 N N . LEU A 1 86 ? 6.316 5.745 -32.933 1.00 88.50 86 LEU A N 1
ATOM 693 C CA . LEU A 1 86 ? 7.154 4.983 -31.988 1.00 88.50 86 LEU A CA 1
ATOM 694 C C . LEU A 1 86 ? 6.652 5.001 -30.538 1.00 88.50 86 LEU A C 1
ATOM 696 O O . LEU A 1 86 ? 6.820 4.019 -29.819 1.00 88.50 86 LEU A O 1
ATOM 700 N N . PHE A 1 87 ? 6.046 6.105 -30.090 1.00 92.94 87 PHE A N 1
ATOM 701 C CA . PHE A 1 87 ? 5.610 6.273 -28.702 1.00 92.94 87 PHE A CA 1
ATOM 702 C C . PHE A 1 87 ? 4.107 6.481 -28.588 1.00 92.94 87 PHE A C 1
ATOM 704 O O . PHE A 1 87 ? 3.525 7.307 -29.291 1.00 92.94 87 PHE A O 1
ATOM 711 N N . ASP A 1 88 ? 3.519 5.781 -27.623 1.00 94.19 88 ASP A N 1
ATOM 712 C CA . ASP A 1 88 ? 2.164 6.014 -27.142 1.00 94.19 88 ASP A CA 1
ATOM 713 C C . ASP A 1 88 ? 2.149 7.003 -25.961 1.00 94.19 88 ASP A C 1
ATOM 715 O O . ASP A 1 88 ? 3.093 7.067 -25.168 1.00 94.19 88 ASP A O 1
ATOM 719 N N . HIS A 1 89 ? 1.060 7.764 -25.825 1.00 94.69 89 HIS A N 1
ATOM 720 C CA . HIS A 1 89 ? 0.911 8.766 -24.773 1.00 94.69 89 HIS A CA 1
ATOM 721 C C . HIS A 1 89 ? 0.916 8.159 -23.363 1.00 94.69 89 HIS A C 1
ATOM 723 O O . HIS A 1 89 ? 1.633 8.654 -22.489 1.00 94.69 89 HIS A O 1
ATOM 729 N N . GLU A 1 90 ? 0.164 7.084 -23.122 1.00 96.00 90 GLU A N 1
ATOM 730 C CA . GLU A 1 90 ? 0.098 6.448 -21.801 1.00 96.00 90 GLU A CA 1
ATOM 731 C C . GLU A 1 90 ? 1.426 5.771 -21.453 1.00 96.00 90 GLU A C 1
ATOM 733 O O . GLU A 1 90 ? 1.883 5.845 -20.310 1.00 96.00 90 GLU A O 1
ATOM 738 N N . PHE A 1 91 ? 2.123 5.228 -22.455 1.00 97.12 91 PHE A N 1
ATOM 739 C CA . PHE A 1 91 ? 3.480 4.723 -22.262 1.00 97.12 91 PHE A CA 1
ATOM 740 C C . PHE A 1 91 ? 4.443 5.810 -21.753 1.00 97.12 91 PHE A C 1
ATOM 742 O O . PHE A 1 91 ? 5.214 5.557 -20.827 1.00 97.12 91 PHE A O 1
ATOM 749 N N . THR A 1 92 ? 4.380 7.043 -22.274 1.00 96.81 92 THR A N 1
ATOM 750 C CA . THR A 1 92 ? 5.235 8.132 -21.756 1.00 96.81 92 THR A CA 1
ATOM 751 C C . THR A 1 92 ? 4.944 8.480 -20.292 1.00 96.81 92 THR A C 1
ATOM 753 O O . THR A 1 92 ? 5.864 8.806 -19.539 1.00 96.81 92 THR A O 1
ATOM 756 N N . LYS A 1 93 ? 3.687 8.371 -19.841 1.00 97.19 93 LYS A N 1
ATOM 757 C CA . LYS A 1 93 ? 3.345 8.567 -18.422 1.00 97.19 93 LYS A CA 1
ATOM 758 C C . LYS A 1 93 ? 3.941 7.464 -17.557 1.00 97.19 93 LYS A C 1
ATOM 760 O O . LYS A 1 93 ? 4.567 7.775 -16.547 1.00 97.19 93 LYS A O 1
ATOM 765 N N . LEU A 1 94 ? 3.813 6.211 -17.996 1.00 97.75 94 LEU A N 1
ATOM 766 C CA . LEU A 1 94 ? 4.387 5.052 -17.316 1.00 97.75 94 LEU A CA 1
ATOM 767 C C . LEU A 1 94 ? 5.908 5.181 -17.172 1.00 97.75 94 LEU A C 1
ATOM 769 O O . LEU A 1 94 ? 6.440 4.984 -16.084 1.00 97.75 94 LEU A O 1
ATOM 773 N N . VAL A 1 95 ? 6.615 5.572 -18.237 1.00 97.81 95 VAL A N 1
ATOM 774 C CA . VAL A 1 95 ? 8.071 5.795 -18.185 1.00 97.81 95 VAL A CA 1
ATOM 775 C C . VAL A 1 95 ? 8.414 6.881 -17.167 1.00 97.81 95 VAL A C 1
ATOM 777 O O . VAL A 1 95 ? 9.287 6.674 -16.328 1.00 97.81 95 VAL A O 1
ATOM 780 N N . LYS A 1 96 ? 7.699 8.012 -17.191 1.00 96.19 96 LYS A N 1
ATOM 781 C CA . LYS A 1 96 ? 7.924 9.130 -16.264 1.00 96.19 96 LYS A CA 1
ATOM 782 C C . LYS A 1 96 ? 7.700 8.743 -14.798 1.00 96.19 96 LYS A C 1
ATOM 784 O O . LYS A 1 96 ? 8.420 9.228 -13.928 1.00 96.19 96 LYS A O 1
ATOM 789 N N . GLU A 1 97 ? 6.703 7.910 -14.521 1.00 96.75 97 GLU A N 1
ATOM 790 C CA . GLU A 1 97 ? 6.419 7.408 -13.175 1.00 96.75 97 GLU A CA 1
ATOM 791 C C . GLU A 1 97 ? 7.488 6.413 -12.706 1.00 96.75 97 GLU A C 1
ATOM 793 O O . GLU A 1 97 ? 7.967 6.491 -11.572 1.00 96.75 97 GLU A O 1
ATOM 798 N N . LEU A 1 98 ? 7.902 5.503 -13.593 1.00 97.31 98 LEU A N 1
ATOM 799 C CA . LEU A 1 98 ? 8.750 4.374 -13.228 1.00 97.31 98 LEU A CA 1
ATOM 800 C C . LEU A 1 98 ? 10.253 4.672 -13.254 1.00 97.31 98 LEU A C 1
ATOM 802 O O . LEU A 1 98 ? 10.993 4.083 -12.467 1.00 97.31 98 LEU A O 1
ATOM 806 N N . GLU A 1 99 ? 10.734 5.584 -14.101 1.00 96.00 99 GLU A N 1
ATOM 807 C CA . GLU A 1 99 ? 12.172 5.843 -14.290 1.00 96.00 99 GLU A CA 1
ATOM 808 C C . GLU A 1 99 ? 12.880 6.175 -12.966 1.00 96.00 99 GLU A C 1
ATOM 810 O O . GLU A 1 99 ? 13.908 5.579 -12.623 1.00 96.00 99 GLU A O 1
ATOM 815 N N . GLY A 1 100 ? 12.297 7.079 -12.174 1.00 95.50 100 GLY A N 1
ATOM 816 C CA . GLY A 1 100 ? 12.866 7.498 -10.894 1.00 95.50 100 GLY A CA 1
ATOM 817 C C . GLY A 1 100 ? 12.846 6.397 -9.830 1.00 95.50 100 GLY A C 1
ATOM 818 O O . GLY A 1 100 ? 13.827 6.225 -9.101 1.00 95.50 100 GLY A O 1
ATOM 819 N N . VAL A 1 101 ? 11.754 5.631 -9.735 1.00 95.62 101 VAL A N 1
ATOM 820 C CA . VAL A 1 101 ? 11.631 4.551 -8.738 1.00 95.62 101 VAL A CA 1
ATOM 821 C C . VAL A 1 101 ? 12.508 3.352 -9.091 1.00 95.62 101 VAL A C 1
ATOM 823 O O . VAL A 1 101 ? 13.164 2.809 -8.203 1.00 95.62 101 VAL A O 1
ATOM 826 N N . ILE A 1 102 ? 12.621 3.001 -10.376 1.00 96.94 102 ILE A N 1
ATOM 827 C CA . ILE A 1 102 ? 13.532 1.961 -10.869 1.00 96.94 102 ILE A CA 1
ATOM 828 C C . ILE A 1 102 ? 14.982 2.361 -10.597 1.00 96.94 102 ILE A C 1
ATOM 830 O O . ILE A 1 102 ? 15.748 1.556 -10.067 1.00 96.94 102 ILE A O 1
ATOM 834 N N . THR A 1 103 ? 15.354 3.610 -10.894 1.00 96.19 103 THR A N 1
ATOM 835 C CA . THR A 1 103 ? 16.710 4.122 -10.640 1.00 96.19 103 THR A CA 1
ATOM 836 C C . THR A 1 103 ? 17.095 3.953 -9.172 1.00 96.19 103 THR A C 1
ATOM 838 O O . THR A 1 103 ? 18.160 3.411 -8.870 1.00 96.19 103 THR A O 1
ATOM 841 N N . LYS A 1 104 ? 16.204 4.341 -8.251 1.00 94.56 104 LYS A N 1
ATOM 842 C CA . LYS A 1 104 ? 16.408 4.146 -6.809 1.00 94.56 104 LYS A CA 1
ATOM 843 C C . LYS A 1 104 ? 16.496 2.666 -6.440 1.00 94.56 104 LYS A C 1
ATOM 845 O O . LYS A 1 104 ? 17.409 2.282 -5.717 1.00 94.56 104 LYS A O 1
ATOM 850 N N . ALA A 1 105 ? 15.592 1.834 -6.956 1.00 92.25 105 ALA A N 1
ATOM 851 C CA . ALA A 1 105 ? 15.548 0.407 -6.646 1.00 92.25 105 ALA A CA 1
ATOM 852 C C . ALA A 1 105 ? 16.835 -0.324 -7.058 1.00 92.25 105 ALA A C 1
ATOM 854 O O . ALA A 1 105 ? 17.332 -1.153 -6.302 1.00 92.25 105 ALA A O 1
ATOM 855 N N . VAL A 1 106 ? 17.411 0.006 -8.217 1.00 93.69 106 VAL A N 1
ATOM 856 C CA . VAL A 1 106 ? 18.664 -0.600 -8.703 1.00 93.69 106 VAL A CA 1
ATOM 857 C C . VAL A 1 106 ? 19.878 -0.179 -7.866 1.00 93.69 106 VAL A C 1
ATOM 859 O O . VAL A 1 106 ? 20.805 -0.972 -7.690 1.00 93.69 106 VAL A O 1
ATOM 862 N N . HIS A 1 107 ? 19.877 1.043 -7.327 1.00 91.12 107 HIS A N 1
ATOM 863 C CA . HIS A 1 107 ? 20.960 1.550 -6.476 1.00 91.12 107 HIS A CA 1
ATOM 864 C C . HIS A 1 107 ? 20.869 1.069 -5.029 1.00 91.12 107 HIS A C 1
ATOM 866 O O . HIS A 1 107 ? 21.893 0.962 -4.356 1.00 91.12 107 HIS A O 1
ATOM 872 N N . LYS A 1 108 ? 19.660 0.770 -4.555 1.00 87.94 108 LYS A N 1
ATOM 873 C CA . LYS A 1 108 ? 19.405 0.384 -3.172 1.00 87.94 108 LYS A CA 1
ATOM 874 C C . LYS A 1 108 ? 20.043 -0.963 -2.833 1.00 87.94 108 LYS A C 1
ATOM 876 O O . LYS A 1 108 ? 19.827 -1.957 -3.538 1.00 87.94 108 LYS A O 1
ATOM 881 N N . SER A 1 109 ? 20.808 -0.993 -1.743 1.00 79.06 109 SER A N 1
ATOM 882 C CA . SER A 1 109 ? 21.467 -2.205 -1.262 1.00 79.06 109 SER A CA 1
ATOM 883 C C . SER A 1 109 ? 20.482 -3.143 -0.551 1.00 79.06 109 SER A C 1
ATOM 885 O O . SER A 1 109 ? 19.439 -2.713 -0.056 1.00 79.06 109 SER A O 1
ATOM 887 N N . SER A 1 110 ? 20.829 -4.431 -0.468 1.00 73.94 110 SER A N 1
ATOM 888 C CA . SER A 1 110 ? 20.045 -5.431 0.279 1.00 73.94 110 SER A CA 1
ATOM 889 C C . SER A 1 110 ? 19.936 -5.070 1.774 1.00 73.94 110 SER A C 1
ATOM 891 O O . SER A 1 110 ? 18.919 -5.335 2.411 1.00 73.94 110 SER A O 1
ATOM 893 N N . GLU A 1 111 ? 20.942 -4.390 2.344 1.00 72.44 111 GLU A N 1
ATOM 894 C CA . GLU A 1 111 ? 20.886 -3.906 3.732 1.00 72.44 111 GLU A CA 1
ATOM 895 C C . GLU A 1 111 ? 19.856 -2.790 3.929 1.00 72.44 111 GLU A C 1
ATOM 897 O O . GLU A 1 111 ? 19.144 -2.782 4.934 1.00 72.44 111 GLU A O 1
ATOM 902 N N . ASP A 1 112 ? 19.749 -1.866 2.974 1.00 75.88 112 ASP A N 1
ATOM 903 C CA . ASP A 1 112 ? 18.765 -0.780 3.029 1.00 75.88 112 ASP A CA 1
ATOM 904 C C . ASP A 1 112 ? 17.334 -1.311 2.868 1.00 75.88 112 ASP A C 1
ATOM 906 O O . ASP A 1 112 ? 16.391 -0.771 3.443 1.00 75.88 112 ASP A O 1
ATOM 910 N N . GLU A 1 113 ? 17.154 -2.382 2.088 1.00 74.12 113 GLU A N 1
ATOM 911 C CA . GLU A 1 113 ? 15.855 -3.046 1.937 1.00 74.12 113 GLU A CA 1
ATOM 912 C C . GLU A 1 113 ? 15.425 -3.755 3.218 1.00 74.12 113 GLU A C 1
ATOM 914 O O . GLU A 1 113 ? 14.295 -3.550 3.657 1.00 74.12 113 GLU A O 1
ATOM 919 N N . LYS A 1 114 ? 16.334 -4.492 3.868 1.00 77.0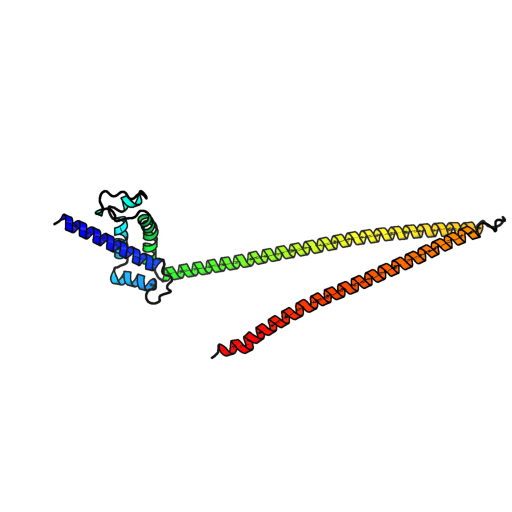0 114 LYS A N 1
ATOM 920 C CA . LYS A 1 114 ? 16.050 -5.132 5.161 1.00 77.00 114 LYS A CA 1
ATOM 921 C C . LYS A 1 114 ? 15.682 -4.116 6.239 1.00 77.00 114 LYS A C 1
ATOM 923 O O . LYS A 1 114 ? 14.683 -4.297 6.923 1.00 77.00 114 LYS A O 1
ATOM 928 N N . LYS A 1 115 ? 16.431 -3.013 6.343 1.00 78.94 115 LYS A N 1
ATOM 929 C CA . LYS A 1 115 ? 16.141 -1.948 7.318 1.00 78.94 115 LYS A CA 1
ATOM 930 C C . LYS A 1 115 ? 14.758 -1.332 7.110 1.00 78.94 115 LYS A C 1
ATOM 932 O O . LYS A 1 115 ? 14.035 -1.132 8.079 1.00 78.94 115 LYS A O 1
ATOM 937 N N . GLU A 1 116 ? 14.376 -1.027 5.870 1.00 77.62 116 GLU A N 1
ATOM 938 C CA . GLU A 1 116 ? 13.036 -0.495 5.594 1.00 77.62 116 GLU A CA 1
ATOM 939 C C . GLU A 1 116 ? 11.928 -1.517 5.878 1.00 77.62 116 GLU A C 1
ATOM 941 O O . GLU A 1 116 ? 10.878 -1.146 6.406 1.00 77.62 116 GLU A O 1
ATOM 946 N N . GLU A 1 117 ? 12.152 -2.796 5.568 1.00 78.75 117 GLU A N 1
ATOM 947 C CA . GLU A 1 117 ? 11.196 -3.861 5.871 1.00 78.75 117 GLU A CA 1
ATOM 948 C C . GLU A 1 117 ? 11.013 -4.047 7.386 1.00 78.75 117 GLU A C 1
ATOM 950 O O . GLU A 1 117 ? 9.882 -4.168 7.858 1.00 78.75 117 GLU A O 1
ATOM 955 N N . ASP A 1 118 ? 12.097 -3.992 8.162 1.00 78.38 118 ASP A N 1
ATOM 956 C CA . ASP A 1 118 ? 12.063 -4.088 9.624 1.00 78.38 118 ASP A CA 1
ATOM 957 C C . ASP A 1 118 ? 11.337 -2.893 10.260 1.00 78.38 118 ASP A C 1
ATOM 959 O O . ASP A 1 118 ? 10.509 -3.065 11.161 1.00 78.38 118 ASP A O 1
ATOM 963 N N . VAL A 1 119 ? 11.582 -1.676 9.759 1.00 84.56 119 VAL A N 1
ATOM 964 C CA . VAL A 1 119 ? 10.852 -0.473 10.188 1.00 84.56 119 VAL A CA 1
ATOM 965 C C . VAL A 1 119 ? 9.362 -0.614 9.884 1.00 84.56 119 VAL A C 1
ATOM 967 O O . VAL A 1 119 ? 8.533 -0.322 10.747 1.00 84.56 119 VAL A O 1
ATOM 970 N N . LYS A 1 120 ? 9.005 -1.110 8.694 1.00 83.38 120 LYS A N 1
ATOM 971 C CA . LYS A 1 120 ? 7.608 -1.325 8.305 1.00 83.38 120 LYS A CA 1
ATOM 972 C C . LYS A 1 120 ? 6.922 -2.363 9.197 1.00 83.38 120 LYS A C 1
ATOM 974 O O . LYS A 1 120 ? 5.846 -2.081 9.715 1.00 83.38 120 LYS A O 1
ATOM 979 N N . LYS A 1 121 ? 7.563 -3.509 9.450 1.00 83.62 121 LYS A N 1
ATOM 980 C CA . LYS A 1 121 ? 7.053 -4.538 10.376 1.00 83.62 121 LYS A CA 1
ATOM 981 C C . LYS A 1 121 ? 6.850 -3.983 11.782 1.00 83.62 121 LYS A C 1
ATOM 983 O O . LYS A 1 121 ? 5.836 -4.268 12.410 1.00 83.62 121 LYS A O 1
ATOM 988 N N . THR A 1 122 ? 7.785 -3.168 12.267 1.00 86.38 122 THR A N 1
ATOM 989 C CA . THR A 1 122 ? 7.683 -2.537 13.591 1.00 86.38 122 THR A CA 1
ATOM 990 C C . THR A 1 122 ? 6.501 -1.568 13.658 1.00 86.38 122 THR A C 1
ATOM 992 O O . THR A 1 122 ? 5.768 -1.554 14.646 1.00 86.38 122 THR A O 1
ATOM 995 N N . LEU A 1 123 ? 6.279 -0.781 12.602 1.00 86.62 123 LEU A N 1
ATOM 996 C CA . LEU A 1 123 ? 5.157 0.153 12.529 1.00 86.62 123 LEU A CA 1
ATOM 997 C C . LEU A 1 123 ? 3.811 -0.580 12.452 1.00 86.62 123 LEU A C 1
ATOM 999 O O . LEU A 1 123 ? 2.890 -0.243 13.187 1.00 86.62 123 LEU A O 1
ATOM 1003 N N . GLU A 1 124 ? 3.721 -1.638 11.644 1.00 87.69 124 GLU A N 1
ATOM 1004 C CA . GLU A 1 124 ? 2.532 -2.496 11.571 1.00 87.69 124 GLU A CA 1
ATOM 1005 C C . GLU A 1 124 ? 2.248 -3.188 12.912 1.00 87.69 124 GLU A C 1
ATOM 1007 O O . GLU A 1 124 ? 1.098 -3.283 13.340 1.00 87.69 124 GLU A O 1
ATOM 1012 N N . GLN A 1 125 ? 3.283 -3.651 13.620 1.00 90.31 125 GLN A N 1
ATOM 1013 C CA . GLN A 1 125 ? 3.134 -4.177 14.979 1.00 90.31 125 GLN A CA 1
ATOM 1014 C C . GLN A 1 125 ? 2.600 -3.111 15.936 1.00 90.31 125 GLN A C 1
ATOM 1016 O O . GLN A 1 125 ? 1.675 -3.390 16.699 1.00 90.31 125 GLN A O 1
ATOM 1021 N N . HIS A 1 126 ? 3.140 -1.893 15.879 1.00 92.44 126 HIS A N 1
ATOM 1022 C CA . HIS A 1 126 ? 2.667 -0.784 16.696 1.00 92.44 126 HIS A CA 1
ATOM 1023 C C . HIS A 1 126 ? 1.193 -0.456 16.409 1.00 92.44 126 HIS A C 1
ATOM 1025 O O . HIS A 1 126 ? 0.398 -0.355 17.343 1.00 92.44 126 HIS A O 1
ATOM 1031 N N . ASP A 1 127 ? 0.792 -0.368 15.141 1.00 90.38 127 ASP A N 1
ATOM 1032 C CA . ASP A 1 127 ? -0.596 -0.096 14.753 1.00 90.38 127 ASP A CA 1
ATOM 1033 C C . ASP A 1 127 ? -1.555 -1.201 15.213 1.00 90.38 127 ASP A C 1
ATOM 1035 O O . ASP A 1 127 ? -2.634 -0.913 15.739 1.00 90.38 127 ASP A O 1
ATOM 1039 N N . ASN A 1 128 ? -1.140 -2.465 15.108 1.00 93.38 128 ASN A N 1
ATOM 1040 C CA . ASN A 1 128 ? -1.904 -3.600 15.624 1.00 93.38 128 ASN A CA 1
ATOM 1041 C C . ASN A 1 128 ? -2.088 -3.530 17.147 1.00 93.38 128 ASN A C 1
ATOM 1043 O O . ASN A 1 128 ? -3.183 -3.787 17.653 1.00 93.38 128 ASN A O 1
ATOM 1047 N N . ILE A 1 129 ? -1.037 -3.159 17.885 1.00 93.00 129 ILE A N 1
ATOM 1048 C CA . ILE A 1 129 ? -1.101 -2.963 19.339 1.00 93.00 129 ILE A CA 1
ATOM 1049 C C . ILE A 1 129 ? -2.064 -1.819 19.677 1.00 93.00 129 ILE A C 1
ATOM 1051 O O . ILE A 1 129 ? -2.925 -1.971 20.545 1.00 93.00 129 ILE A O 1
ATOM 1055 N N . VAL A 1 130 ? -1.970 -0.690 18.971 1.00 95.50 130 VAL A N 1
ATOM 1056 C CA . VAL A 1 130 ? -2.856 0.464 19.177 1.00 95.50 130 VAL A CA 1
ATOM 1057 C C . VAL A 1 130 ? -4.316 0.107 18.899 1.00 95.50 130 VAL A C 1
ATOM 1059 O O . VAL A 1 130 ? -5.185 0.515 19.670 1.00 95.50 130 VAL A O 1
ATOM 1062 N N . MET A 1 131 ? -4.610 -0.664 17.847 1.00 95.31 131 MET A N 1
ATOM 1063 C CA . MET A 1 131 ? -5.973 -1.144 17.593 1.00 95.31 131 MET A CA 1
ATOM 1064 C C . MET A 1 131 ? -6.496 -2.001 18.747 1.00 95.31 131 MET A C 1
ATOM 1066 O O . MET A 1 131 ? -7.574 -1.714 19.260 1.00 95.31 131 MET A O 1
ATOM 1070 N N . ARG A 1 132 ? -5.706 -2.971 19.229 1.00 94.31 132 ARG A N 1
ATOM 1071 C CA . ARG A 1 132 ? -6.100 -3.826 20.363 1.00 94.31 132 ARG A CA 1
ATOM 1072 C C . ARG A 1 132 ? -6.423 -3.014 21.617 1.00 94.31 132 ARG A C 1
ATOM 1074 O O . ARG A 1 132 ? -7.411 -3.299 22.286 1.00 94.31 132 ARG A O 1
ATOM 1081 N N . TYR A 1 133 ? -5.621 -1.993 21.923 1.00 96.62 133 TYR A N 1
ATOM 1082 C CA . TYR A 1 133 ? -5.898 -1.109 23.057 1.00 96.62 133 TYR A CA 1
ATOM 1083 C C . TYR A 1 133 ? -7.158 -0.263 22.854 1.00 96.62 133 TYR A C 1
ATOM 1085 O O . TYR A 1 133 ? -7.924 -0.093 23.796 1.00 96.62 133 TYR A O 1
ATOM 1093 N N . LYS A 1 134 ? -7.409 0.246 21.642 1.00 97.44 134 LYS A N 1
ATOM 1094 C CA . LYS A 1 134 ? -8.645 0.985 21.341 1.00 97.44 134 LYS A CA 1
ATOM 1095 C C . LYS A 1 134 ? -9.888 0.114 21.497 1.00 97.44 134 LYS A C 1
ATOM 1097 O O . LYS A 1 134 ? -10.876 0.587 22.050 1.00 97.44 134 LYS A O 1
ATOM 1102 N N . ASP A 1 135 ? -9.835 -1.129 21.034 1.00 96.31 135 ASP A N 1
ATOM 1103 C CA . ASP A 1 135 ? -10.955 -2.063 21.161 1.00 96.31 135 ASP A CA 1
ATOM 1104 C C . ASP A 1 135 ? -11.203 -2.434 22.626 1.00 96.31 135 ASP A C 1
ATOM 1106 O O . ASP A 1 135 ? -12.347 -2.418 23.071 1.00 96.31 135 ASP A O 1
ATOM 1110 N N . LEU A 1 136 ? -10.138 -2.650 23.408 1.00 97.50 136 LEU A N 1
ATOM 1111 C CA . LEU A 1 136 ? -10.253 -2.885 24.848 1.00 97.50 136 LEU A CA 1
ATOM 1112 C C . LEU A 1 136 ? -10.906 -1.702 25.577 1.00 97.50 136 LEU A C 1
ATOM 1114 O O . LEU A 1 136 ? -11.762 -1.917 26.429 1.00 97.50 136 LEU A O 1
ATOM 1118 N N . ILE A 1 137 ? -10.531 -0.465 25.236 1.00 96.75 137 ILE A N 1
ATOM 1119 C CA . ILE A 1 137 ? -11.133 0.739 25.830 1.00 96.75 137 ILE A CA 1
ATOM 1120 C C . ILE A 1 137 ? -12.624 0.820 25.487 1.00 96.75 137 ILE A C 1
ATOM 1122 O O . ILE A 1 137 ? -13.430 1.072 26.373 1.00 96.75 137 ILE A O 1
ATOM 1126 N N . ARG A 1 138 ? -13.013 0.551 24.234 1.00 97.88 138 ARG A N 1
ATOM 1127 C CA . ARG A 1 138 ? -14.429 0.559 23.825 1.00 97.88 138 ARG A CA 1
ATOM 1128 C C . ARG A 1 138 ? -15.256 -0.486 24.564 1.00 97.88 138 ARG A C 1
ATOM 1130 O O . ARG A 1 138 ? -16.373 -0.191 24.972 1.00 97.88 138 ARG A O 1
ATOM 1137 N N . GLU A 1 139 ? -14.708 -1.686 24.729 1.00 97.56 139 GLU A N 1
ATOM 1138 C CA . GLU A 1 139 ? -15.356 -2.762 25.479 1.00 97.56 139 GLU A CA 1
ATOM 1139 C C . GLU A 1 139 ? -15.520 -2.378 26.956 1.00 97.56 139 GLU A C 1
ATOM 1141 O O . GLU A 1 139 ? -16.599 -2.514 27.525 1.00 97.56 139 GLU A O 1
ATOM 1146 N N . GLN A 1 140 ? -14.475 -1.811 27.566 1.00 97.38 140 GLN A N 1
ATOM 1147 C CA . GLN A 1 140 ? -14.544 -1.300 28.936 1.00 97.38 140 GLN A CA 1
ATOM 1148 C C . GLN A 1 140 ? -15.572 -0.172 29.081 1.00 97.38 140 GLN A C 1
ATOM 1150 O O . GLN A 1 140 ? -16.350 -0.181 30.032 1.00 97.38 140 GLN A O 1
ATOM 1155 N N . ASP A 1 141 ? -15.618 0.770 28.139 1.00 98.06 141 ASP A N 1
ATOM 1156 C CA . ASP A 1 141 ? -16.603 1.853 28.130 1.00 98.06 141 ASP A CA 1
ATOM 1157 C C . ASP A 1 141 ? -18.038 1.309 28.015 1.00 98.06 141 ASP A C 1
ATOM 1159 O O . ASP A 1 141 ? -18.936 1.801 28.704 1.00 98.06 141 ASP A O 1
ATOM 1163 N N . ALA A 1 142 ? -18.255 0.263 27.207 1.00 97.38 142 ALA A N 1
ATOM 1164 C CA . ALA A 1 142 ? -19.551 -0.399 27.070 1.00 97.38 142 ALA A CA 1
ATOM 1165 C C . ALA A 1 142 ? -19.981 -1.087 28.376 1.00 97.38 142 ALA A C 1
ATOM 1167 O O . ALA A 1 142 ? -21.096 -0.869 28.849 1.00 97.38 142 ALA A O 1
ATOM 1168 N N . GLN A 1 143 ? -19.075 -1.836 29.013 1.00 97.69 143 GLN A N 1
ATOM 1169 C CA . GLN A 1 143 ? -19.337 -2.491 30.300 1.00 97.69 143 GLN A CA 1
ATOM 1170 C C . GLN A 1 143 ? -19.611 -1.476 31.418 1.00 97.69 143 GLN A C 1
ATOM 1172 O O . GLN A 1 143 ? -20.504 -1.672 32.243 1.00 97.69 143 GLN A O 1
ATOM 1177 N N . ILE A 1 144 ? -18.880 -0.357 31.443 1.00 98.00 144 ILE A N 1
ATOM 1178 C CA . ILE A 1 144 ? -19.126 0.736 32.393 1.00 98.00 144 ILE A CA 1
ATOM 1179 C C . ILE A 1 144 ? -20.518 1.335 32.175 1.00 98.00 144 ILE A C 1
ATOM 1181 O O . ILE A 1 144 ? -21.202 1.654 33.150 1.00 98.00 144 ILE A O 1
ATOM 1185 N N . GLN A 1 145 ? -20.936 1.513 30.922 1.00 97.75 145 GLN A N 1
ATOM 1186 C CA . GLN A 1 145 ? -22.257 2.042 30.598 1.00 97.75 145 GLN A CA 1
ATOM 1187 C C . GLN A 1 145 ? -23.371 1.082 31.035 1.00 97.75 145 GLN A C 1
ATOM 1189 O O . GLN A 1 145 ? -24.317 1.517 31.690 1.00 97.75 145 GLN A O 1
ATOM 1194 N N . GLU A 1 146 ? -23.226 -0.216 30.766 1.00 97.56 146 GLU A N 1
ATOM 1195 C CA . GLU A 1 146 ? -24.188 -1.240 31.187 1.00 97.56 146 GLU A CA 1
ATOM 1196 C C . GLU A 1 146 ? -24.317 -1.306 32.715 1.00 97.56 146 GLU A C 1
ATOM 1198 O O . GLU A 1 146 ? -25.424 -1.286 33.259 1.00 97.56 146 GLU A O 1
ATOM 1203 N N . LEU A 1 147 ? -23.190 -1.304 33.436 1.00 97.38 147 LEU A N 1
ATOM 1204 C CA . LEU A 1 147 ? -23.196 -1.287 34.900 1.00 97.38 147 LEU A CA 1
ATOM 1205 C C . LEU A 1 147 ? -23.871 -0.027 35.452 1.00 97.38 147 LEU A C 1
ATOM 1207 O O . LEU A 1 147 ? -24.625 -0.107 36.422 1.00 97.38 147 LEU A O 1
ATOM 1211 N N . LYS A 1 148 ? -23.641 1.140 34.838 1.00 97.44 148 LYS A N 1
ATOM 1212 C CA . LYS A 1 148 ? -24.324 2.384 35.226 1.00 97.44 148 LYS A CA 1
ATOM 1213 C C . LYS A 1 148 ? -25.834 2.296 35.014 1.00 97.44 148 LYS A C 1
ATOM 1215 O O . LYS A 1 148 ? -26.581 2.765 35.872 1.00 97.44 148 LYS A O 1
ATOM 1220 N N . GLU A 1 149 ? -26.286 1.694 33.919 1.00 97.31 149 GLU A N 1
ATOM 1221 C CA . GLU A 1 149 ? -27.713 1.490 33.643 1.00 97.31 149 GLU A CA 1
ATOM 1222 C C . GLU A 1 149 ? -28.361 0.495 34.614 1.00 97.31 149 GLU A C 1
ATOM 1224 O O . GLU A 1 149 ? -29.452 0.766 35.127 1.00 97.31 149 GLU A O 1
ATOM 1229 N N . GLN A 1 150 ? -27.681 -0.609 34.947 1.00 97.31 150 GLN A N 1
ATOM 1230 C CA . GLN A 1 150 ? -28.150 -1.542 35.977 1.00 97.31 150 GLN A CA 1
ATOM 1231 C C . GLN A 1 150 ? -28.276 -0.864 37.341 1.00 97.31 150 GLN A C 1
ATOM 1233 O O . GLN A 1 150 ? -29.313 -0.992 37.995 1.00 97.31 150 GLN A O 1
ATOM 1238 N N . VAL A 1 151 ? -27.257 -0.100 37.752 1.00 97.31 151 VAL A N 1
ATOM 1239 C CA . VAL A 1 151 ? -27.296 0.664 39.006 1.00 97.31 151 VAL A CA 1
ATOM 1240 C C . VAL A 1 151 ? -28.456 1.656 38.986 1.00 97.31 151 VAL A C 1
ATOM 1242 O O . VAL A 1 151 ? -29.243 1.669 39.927 1.00 97.31 151 VAL A O 1
ATOM 1245 N N . GLY A 1 152 ? -28.629 2.422 37.904 1.00 97.50 152 GLY A N 1
ATOM 1246 C CA . GLY A 1 152 ? -29.744 3.363 37.769 1.00 97.50 152 GLY A CA 1
ATOM 1247 C C . GLY A 1 152 ? -31.115 2.688 37.883 1.00 97.50 152 GLY A C 1
ATOM 1248 O O . GLY A 1 152 ? -32.000 3.183 38.582 1.00 97.50 152 GLY A O 1
ATOM 1249 N N . THR A 1 153 ? -31.272 1.517 37.264 1.00 96.81 153 THR A N 1
ATOM 1250 C CA . THR A 1 153 ? -32.511 0.729 37.321 1.00 96.81 153 THR A CA 1
ATOM 1251 C C . THR A 1 153 ? -32.790 0.215 38.734 1.00 96.81 153 THR A C 1
ATOM 1253 O O . THR A 1 153 ? -33.895 0.397 39.247 1.00 96.81 153 THR A O 1
ATOM 1256 N N . MET A 1 154 ? -31.792 -0.382 39.395 1.00 95.88 154 MET A N 1
ATOM 1257 C CA . MET A 1 154 ? -31.920 -0.853 40.780 1.00 95.88 154 MET A CA 1
ATOM 1258 C C . MET A 1 154 ? -32.214 0.293 41.750 1.00 95.88 154 MET A C 1
ATOM 1260 O O . MET A 1 154 ? -33.050 0.137 42.640 1.00 95.88 154 MET A O 1
ATOM 1264 N N . THR A 1 155 ? -31.573 1.452 41.578 1.00 97.12 155 THR A N 1
ATOM 1265 C CA . THR A 1 155 ? -31.846 2.640 42.395 1.00 97.12 155 THR A CA 1
ATOM 1266 C C . THR A 1 155 ? -33.297 3.093 42.235 1.00 97.12 155 THR A C 1
ATOM 1268 O O . THR A 1 155 ? -33.982 3.264 43.242 1.00 97.12 155 THR A O 1
ATOM 1271 N N . SER A 1 156 ? -33.808 3.189 41.003 1.00 96.12 156 SER A N 1
ATOM 1272 C CA . SER A 1 156 ? -35.203 3.580 40.753 1.00 96.12 156 SER A CA 1
ATOM 1273 C C . SER A 1 156 ? -36.212 2.584 41.342 1.00 96.12 156 SER A C 1
ATOM 1275 O O . SER A 1 156 ? -37.177 2.989 41.993 1.00 96.12 156 SER A O 1
ATOM 1277 N N . GLN A 1 157 ? -35.965 1.276 41.200 1.00 96.06 157 GLN A N 1
ATOM 1278 C CA . GLN A 1 157 ? -36.801 0.247 41.828 1.00 96.06 157 GLN A CA 1
ATOM 1279 C C . GLN A 1 157 ? -36.789 0.354 43.357 1.00 96.06 157 GLN A C 1
ATOM 1281 O O . GLN A 1 157 ? -37.839 0.245 43.994 1.00 96.06 157 GLN A O 1
ATOM 1286 N N . SER A 1 158 ? -35.621 0.607 43.954 1.00 95.12 158 SER A N 1
ATOM 1287 C CA . SER A 1 158 ? -35.493 0.800 45.400 1.00 95.12 158 SER A CA 1
ATOM 1288 C C . SER A 1 158 ? -36.280 2.022 45.881 1.00 95.12 158 SER A C 1
ATOM 1290 O O . SER A 1 158 ? -36.970 1.939 46.896 1.00 95.12 158 SER A O 1
ATOM 1292 N N . GLU A 1 159 ? -36.224 3.143 45.160 1.00 96.31 159 GLU A N 1
ATOM 1293 C CA . GLU A 1 159 ? -36.990 4.357 45.478 1.00 96.31 159 GLU A CA 1
ATOM 1294 C C . GLU A 1 159 ? -38.508 4.129 45.380 1.00 96.31 159 GLU A C 1
ATOM 1296 O O . GLU A 1 159 ? -39.276 4.546 46.257 1.00 96.31 159 GLU A O 1
ATOM 1301 N N . GLN A 1 160 ? -38.956 3.412 44.346 1.00 96.00 160 GLN A N 1
ATOM 1302 C CA . GLN A 1 160 ? -40.366 3.072 44.157 1.00 96.00 160 GLN A CA 1
ATOM 1303 C C . GLN A 1 160 ? -40.880 2.138 45.263 1.00 96.00 160 GLN A C 1
ATOM 1305 O O . GLN A 1 160 ? -41.966 2.349 45.818 1.00 96.00 160 GLN A O 1
ATOM 1310 N N . MET A 1 161 ? -40.086 1.130 45.631 1.00 94.69 161 MET A N 1
ATOM 1311 C CA . MET A 1 161 ? -40.407 0.224 46.730 1.00 94.69 161 MET A CA 1
ATOM 1312 C C . MET A 1 161 ? -40.454 0.978 48.065 1.00 94.69 161 MET A C 1
ATOM 1314 O O . MET A 1 161 ? -41.401 0.803 48.831 1.00 94.69 161 MET A O 1
ATOM 1318 N N . GLN A 1 162 ? -39.514 1.897 48.308 1.00 96.62 162 GLN A N 1
ATOM 1319 C CA . GLN A 1 162 ? -39.499 2.746 49.503 1.00 96.62 162 GLN A CA 1
ATOM 1320 C C . GLN A 1 162 ? -40.748 3.638 49.601 1.00 96.62 162 GLN A C 1
ATOM 1322 O O . GLN A 1 162 ? -41.320 3.799 50.685 1.00 96.62 162 GLN A O 1
ATOM 1327 N N . THR A 1 163 ? -41.213 4.188 48.477 1.00 95.38 163 THR A N 1
ATOM 1328 C CA . THR A 1 163 ? -42.443 4.994 48.424 1.00 95.38 163 THR A CA 1
ATOM 1329 C C . THR A 1 163 ? -43.671 4.138 48.728 1.00 95.38 163 THR A C 1
ATOM 1331 O O . THR A 1 163 ? -44.506 4.522 49.547 1.00 95.38 163 THR A O 1
ATOM 1334 N N . THR A 1 164 ? -43.743 2.940 48.143 1.00 95.25 164 THR A N 1
ATOM 1335 C CA . THR A 1 164 ? -44.837 1.986 48.382 1.00 95.25 164 THR A CA 1
ATOM 1336 C C . THR A 1 164 ? -44.909 1.576 49.852 1.00 95.25 164 THR A C 1
ATOM 1338 O O . THR A 1 164 ? -45.981 1.631 50.454 1.00 95.25 164 THR A O 1
ATOM 1341 N N . VAL A 1 165 ? -43.764 1.247 50.463 1.00 95.81 165 VAL A N 1
ATOM 1342 C CA . VAL A 1 165 ? -43.671 0.925 51.896 1.00 95.81 165 VAL A CA 1
ATOM 1343 C C . VAL A 1 165 ? -44.164 2.093 52.746 1.00 95.81 165 VAL A C 1
ATOM 1345 O O . VAL A 1 165 ? -44.968 1.896 53.653 1.00 95.81 165 VAL A O 1
ATOM 1348 N N . THR A 1 166 ? -43.742 3.319 52.429 1.00 94.88 166 THR A N 1
ATOM 1349 C CA . THR A 1 166 ? -44.163 4.526 53.160 1.00 94.88 166 THR A CA 1
ATOM 1350 C C . THR A 1 166 ? -45.678 4.740 53.068 1.00 94.88 166 THR A C 1
ATOM 1352 O O . THR A 1 166 ? -46.326 5.063 54.065 1.00 94.88 166 THR A O 1
ATOM 1355 N N . GLN A 1 167 ? -46.266 4.514 51.891 1.00 95.31 167 GLN A N 1
ATOM 1356 C CA . GLN A 1 167 ? -47.706 4.637 51.677 1.00 95.31 167 GLN A CA 1
ATOM 1357 C C . GLN A 1 167 ? -48.501 3.562 52.428 1.00 95.31 167 GLN A C 1
ATOM 1359 O O . GLN A 1 167 ? -49.498 3.887 53.071 1.00 95.31 167 GLN A O 1
ATOM 1364 N N . GLN A 1 168 ? -48.043 2.309 52.423 1.00 93.62 168 GLN A N 1
ATOM 1365 C CA . GLN A 1 168 ? -48.658 1.239 53.215 1.00 93.62 168 GLN A CA 1
ATOM 1366 C C . GLN A 1 168 ? -48.591 1.536 54.717 1.00 93.62 168 GLN A C 1
ATOM 1368 O O . GLN A 1 168 ? -49.569 1.333 55.436 1.00 93.62 168 GLN A O 1
ATOM 1373 N N . LEU A 1 169 ? -47.469 2.077 55.197 1.00 95.19 169 LEU A N 1
ATOM 1374 C CA . LEU A 1 169 ? -47.305 2.468 56.598 1.00 95.19 169 LEU A CA 1
ATOM 1375 C C . LEU A 1 169 ? -48.315 3.551 57.012 1.00 95.19 169 LEU A C 1
ATOM 1377 O O . LEU A 1 169 ? -48.862 3.489 58.114 1.00 95.19 169 LEU A O 1
ATOM 1381 N N . SER A 1 170 ? -48.613 4.506 56.122 1.00 94.50 170 SER A N 1
ATOM 1382 C CA . SER A 1 170 ? -49.622 5.541 56.383 1.00 94.50 170 SER A CA 1
ATOM 1383 C C . SER A 1 170 ? -51.046 4.974 56.416 1.00 94.50 170 SER A C 1
ATOM 1385 O O . SER A 1 170 ? -51.818 5.330 57.307 1.00 94.50 170 SER A O 1
ATOM 1387 N N . GLN A 1 171 ? -51.378 4.037 55.521 1.00 94.75 171 GLN A N 1
ATOM 1388 C CA . GLN A 1 171 ? -52.669 3.338 55.519 1.00 94.75 171 GLN A CA 1
ATOM 1389 C C . GLN A 1 171 ? -52.870 2.525 56.801 1.00 94.75 171 GLN A C 1
ATOM 1391 O O . GLN A 1 171 ? -53.923 2.612 57.433 1.00 94.75 171 GLN A O 1
ATOM 1396 N N . ILE A 1 172 ? -51.840 1.790 57.237 1.00 93.19 172 ILE A N 1
ATOM 1397 C CA . ILE A 1 172 ? -51.867 1.045 58.503 1.00 93.19 172 ILE A CA 1
ATOM 1398 C C . ILE A 1 172 ? -52.129 1.996 59.675 1.00 93.19 172 ILE A C 1
ATOM 1400 O O . ILE A 1 172 ? -52.941 1.687 60.549 1.00 93.19 172 ILE A O 1
ATOM 1404 N N . GLN A 1 173 ? -51.480 3.163 59.691 1.00 93.00 173 GLN A N 1
ATOM 1405 C CA . GLN A 1 173 ? -51.694 4.160 60.736 1.00 93.00 173 GLN A CA 1
ATOM 1406 C C . GLN A 1 173 ? -53.131 4.706 60.719 1.00 93.00 173 GLN A C 1
ATOM 1408 O O . GLN A 1 173 ? -53.770 4.748 61.768 1.00 93.00 173 GLN A O 1
ATOM 1413 N N . GLN A 1 174 ? -53.682 5.031 59.544 1.00 94.06 174 GLN A N 1
ATOM 1414 C CA . GLN A 1 174 ? -55.077 5.469 59.414 1.00 94.06 174 GLN A CA 1
ATOM 1415 C C . GLN A 1 174 ? -56.070 4.408 59.905 1.00 94.06 174 GLN A C 1
ATOM 1417 O O . GLN A 1 174 ? -56.980 4.731 60.669 1.00 94.06 174 GLN A O 1
ATOM 1422 N N . HIS A 1 175 ? -55.890 3.141 59.523 1.00 91.31 175 HIS A N 1
ATOM 1423 C CA . HIS A 1 175 ? -56.740 2.044 59.996 1.00 91.31 175 HIS A CA 1
ATOM 1424 C C . HIS A 1 175 ? -56.644 1.865 61.515 1.00 91.31 175 HIS A C 1
ATOM 1426 O O . HIS A 1 175 ? -57.651 1.635 62.185 1.00 91.31 175 HIS A O 1
ATOM 1432 N N . LYS A 1 176 ? -55.444 2.018 62.084 1.00 93.12 176 LYS A N 1
ATOM 1433 C CA . LYS A 1 176 ? -55.232 1.964 63.534 1.00 93.12 176 LYS A CA 1
ATOM 1434 C C . LYS A 1 176 ? -55.966 3.097 64.257 1.00 93.12 176 LYS A C 1
ATOM 1436 O O . LYS A 1 176 ? -56.568 2.860 65.306 1.00 93.12 176 LYS A O 1
ATOM 1441 N N . ASP A 1 177 ? -55.965 4.300 63.691 1.00 92.94 177 ASP A N 1
ATOM 1442 C CA . ASP A 1 177 ? -56.680 5.452 64.243 1.00 92.94 177 ASP A CA 1
ATOM 1443 C C . ASP A 1 177 ? -58.207 5.283 64.135 1.00 92.94 177 ASP A C 1
ATOM 1445 O O . ASP A 1 177 ? -58.922 5.523 65.112 1.00 92.94 177 ASP A O 1
ATOM 1449 N N . GLN A 1 178 ? -58.714 4.776 63.003 1.00 90.38 178 GLN A N 1
ATOM 1450 C CA . GLN A 1 178 ? -60.129 4.415 62.832 1.00 90.38 178 GLN A CA 1
ATOM 1451 C C . GLN A 1 178 ? -60.574 3.353 63.844 1.00 90.38 178 GLN A C 1
ATOM 1453 O O . GLN A 1 178 ? -61.605 3.512 64.501 1.00 90.38 178 GLN A O 1
ATOM 1458 N N . TYR A 1 179 ? -59.772 2.301 64.022 1.00 88.94 179 TYR A N 1
ATOM 1459 C CA . TYR A 1 179 ? -60.028 1.251 65.004 1.00 88.94 179 TYR A CA 1
ATOM 1460 C C . TYR A 1 179 ? -60.122 1.814 66.429 1.00 88.94 179 TYR A C 1
ATOM 1462 O O . TYR A 1 179 ? -61.067 1.512 67.160 1.00 88.94 179 TYR A O 1
ATOM 1470 N N . ASN A 1 180 ? -59.184 2.683 66.820 1.00 87.81 180 ASN A N 1
ATOM 1471 C CA . ASN A 1 180 ? -59.204 3.328 68.134 1.00 87.81 180 ASN A CA 1
ATOM 1472 C C . ASN A 1 180 ? -60.456 4.199 68.337 1.00 87.81 180 ASN A C 1
ATOM 1474 O O . ASN A 1 180 ? -61.038 4.187 69.424 1.00 87.81 180 ASN A O 1
ATOM 1478 N N . LEU A 1 181 ? -60.902 4.919 67.301 1.00 89.88 181 LEU A N 1
ATOM 1479 C CA . LEU A 1 181 ? -62.114 5.739 67.351 1.00 89.88 181 LEU A CA 1
ATOM 1480 C C . LEU A 1 181 ? -63.383 4.891 67.524 1.00 89.88 181 LEU A C 1
ATOM 1482 O O . LEU A 1 181 ? -64.225 5.218 68.362 1.00 89.88 181 LEU A O 1
ATOM 1486 N N . ILE A 1 182 ? -63.519 3.803 66.761 1.00 83.62 182 ILE A N 1
ATOM 1487 C CA . ILE A 1 182 ? -64.654 2.871 66.867 1.00 83.62 182 ILE A CA 1
ATOM 1488 C C . ILE A 1 182 ? -64.680 2.230 68.255 1.00 83.62 182 ILE A C 1
ATOM 1490 O O . ILE A 1 182 ? -65.714 2.234 68.922 1.00 83.62 182 ILE A O 1
ATOM 1494 N N . LYS A 1 183 ? -63.526 1.761 68.741 1.00 88.12 183 LYS A N 1
ATOM 1495 C CA . LYS A 1 183 ? -63.385 1.195 70.086 1.00 88.12 183 LYS A CA 1
ATOM 1496 C C . LYS A 1 183 ? -63.831 2.178 71.176 1.00 88.12 183 LYS A C 1
ATOM 1498 O O . LYS A 1 183 ? -64.491 1.773 72.131 1.00 88.12 183 LYS A O 1
ATOM 1503 N N . LEU A 1 184 ? -63.508 3.465 71.031 1.00 82.06 184 LEU A N 1
ATOM 1504 C CA . LEU A 1 184 ? -63.935 4.510 71.965 1.00 82.06 184 LEU A CA 1
ATOM 1505 C C . LEU A 1 184 ? -65.452 4.768 71.904 1.00 82.06 184 LEU A C 1
ATOM 1507 O O . LEU A 1 184 ? -66.066 4.971 72.950 1.00 82.06 184 LEU A O 1
ATOM 1511 N N . LYS A 1 185 ? -66.061 4.741 70.707 1.00 77.06 185 LYS A N 1
ATOM 1512 C CA . LYS A 1 185 ? -67.519 4.874 70.531 1.00 77.06 185 LYS A CA 1
ATOM 1513 C C . LYS A 1 185 ? -68.279 3.706 71.168 1.00 77.06 185 LYS A C 1
ATOM 1515 O O . LYS A 1 185 ? -69.152 3.955 71.991 1.00 77.06 185 LYS A O 1
ATOM 1520 N N . LEU A 1 186 ? -67.872 2.460 70.908 1.00 72.00 186 LEU A N 1
ATOM 1521 C CA . LEU A 1 186 ? -68.477 1.276 71.543 1.00 72.00 186 LEU A CA 1
ATOM 1522 C C . LEU A 1 186 ? -68.324 1.285 73.073 1.00 72.00 186 LEU A C 1
ATOM 1524 O O . LEU A 1 186 ? -69.237 0.889 73.801 1.00 72.00 186 LEU A O 1
ATOM 1528 N N . GLY A 1 187 ? -67.187 1.771 73.580 1.00 59.41 187 GLY A N 1
ATOM 1529 C CA . GLY A 1 187 ? -66.980 1.959 75.018 1.00 59.41 187 GLY A CA 1
ATOM 1530 C C . GLY A 1 187 ? -67.923 2.996 75.644 1.00 59.41 187 GLY A C 1
ATOM 1531 O O . GLY A 1 187 ? -68.261 2.876 76.818 1.00 59.41 187 GLY A O 1
ATOM 1532 N N . LYS A 1 188 ? -68.387 3.984 74.866 1.00 55.69 188 LYS A N 1
ATOM 1533 C CA . LYS A 1 188 ? -69.364 5.002 75.290 1.00 55.69 188 LYS A CA 1
ATOM 1534 C C . LYS A 1 188 ? -70.815 4.525 75.186 1.00 55.69 188 LYS A C 1
ATOM 1536 O O . LYS A 1 188 ? -71.610 4.830 76.076 1.00 55.69 188 LYS A O 1
ATOM 1541 N N . ASP A 1 189 ? -71.151 3.734 74.170 1.00 52.56 189 ASP A N 1
ATOM 1542 C CA . ASP A 1 189 ? -72.487 3.132 74.042 1.00 52.56 189 ASP A CA 1
ATOM 1543 C C . ASP A 1 189 ? -72.742 2.083 75.138 1.00 52.56 189 ASP A C 1
ATOM 1545 O O . ASP A 1 189 ? -73.846 1.999 75.675 1.00 52.56 189 ASP A O 1
ATOM 1549 N N . SER A 1 190 ? -71.687 1.406 75.609 1.00 49.00 190 SER A N 1
ATOM 1550 C CA . SER A 1 190 ? -71.744 0.499 76.770 1.00 49.00 190 SER A CA 1
ATOM 1551 C C . SER A 1 190 ? -72.069 1.203 78.100 1.00 49.00 190 SER A C 1
ATOM 1553 O O . SER A 1 190 ? -72.429 0.546 79.073 1.00 49.00 190 SER A O 1
ATOM 1555 N N . GLN A 1 191 ? -71.960 2.534 78.163 1.00 44.06 191 GLN A N 1
ATOM 1556 C CA . GLN A 1 191 ? -72.300 3.337 79.344 1.00 44.06 191 GLN A CA 1
ATOM 1557 C C . GLN A 1 191 ? -73.607 4.131 79.174 1.00 44.06 191 GLN A C 1
ATOM 1559 O O . GLN A 1 191 ? -74.055 4.770 80.124 1.00 44.06 191 GLN A O 1
ATOM 1564 N N . SER A 1 192 ? -74.233 4.065 77.991 1.00 44.06 192 SER A N 1
ATOM 1565 C CA . SER A 1 192 ? -75.407 4.873 77.622 1.00 44.06 192 SER A CA 1
ATOM 1566 C C . SER A 1 192 ? -76.671 4.047 77.340 1.00 44.06 192 SER A C 1
ATOM 1568 O O . SER A 1 192 ? -77.707 4.619 77.016 1.00 44.06 192 SER A O 1
ATOM 1570 N N . GLN A 1 193 ? -76.633 2.721 77.510 1.00 41.34 193 GLN A N 1
ATOM 1571 C CA . GLN A 1 193 ? -77.816 1.852 77.467 1.00 41.34 193 GLN A CA 1
ATOM 1572 C C . GLN A 1 193 ? -78.178 1.320 78.858 1.00 41.34 193 GLN A C 1
ATOM 1574 O O . GLN A 1 193 ? -78.157 0.126 79.141 1.00 41.34 193 GLN A O 1
ATOM 1579 N N . ALA A 1 194 ? -78.581 2.237 79.731 1.00 41.38 194 ALA A N 1
ATOM 1580 C CA . ALA A 1 194 ? -79.615 1.948 80.707 1.00 41.38 194 ALA A CA 1
ATOM 1581 C C . ALA A 1 194 ? -80.823 2.796 80.301 1.00 41.38 194 ALA A C 1
ATOM 1583 O O . ALA A 1 194 ? -80.769 4.019 80.391 1.00 41.38 194 ALA A O 1
ATOM 1584 N N . ASN A 1 195 ? -81.902 2.127 79.884 1.00 42.31 195 ASN A N 1
ATOM 1585 C CA . ASN A 1 195 ? -83.244 2.676 79.658 1.00 42.31 195 ASN A CA 1
ATOM 1586 C C . ASN A 1 195 ? -83.582 3.157 78.225 1.00 42.31 195 ASN A C 1
ATOM 1588 O O . ASN A 1 195 ? -83.518 4.343 77.918 1.00 42.31 195 ASN A O 1
ATOM 1592 N N . SER A 1 196 ? -84.027 2.237 77.359 1.00 38.94 196 SER A N 1
ATOM 1593 C CA . SER A 1 196 ? -85.293 2.340 76.592 1.00 38.94 196 SER A CA 1
ATOM 1594 C C . SER A 1 196 ? -85.443 1.186 75.584 1.00 38.94 196 SER A C 1
ATOM 1596 O O . SER A 1 196 ? -84.489 0.771 74.934 1.00 38.94 196 SER A O 1
ATOM 1598 N N . GLN A 1 197 ? -86.661 0.642 75.508 1.00 46.78 197 GLN A N 1
ATOM 1599 C CA . GLN A 1 197 ? -87.099 -0.433 74.610 1.00 46.78 197 GLN A CA 1
ATOM 1600 C C . GLN A 1 197 ? -86.855 -0.094 73.130 1.00 46.78 197 GLN A C 1
ATOM 1602 O O . GLN A 1 197 ? -87.424 0.875 72.637 1.00 46.78 197 GLN A O 1
ATOM 1607 N N . ALA A 1 198 ? -86.111 -0.939 72.408 1.00 40.00 198 ALA A N 1
ATOM 1608 C CA . ALA A 1 198 ? -86.137 -1.017 70.939 1.00 40.00 198 ALA A CA 1
ATOM 1609 C C . ALA A 1 198 ? -85.523 -2.344 70.440 1.00 40.00 198 ALA A C 1
ATOM 1611 O O . ALA A 1 198 ? -84.577 -2.365 69.657 1.00 40.00 198 ALA A O 1
ATOM 1612 N N . ASP A 1 199 ? -86.053 -3.472 70.908 1.00 40.44 199 ASP A N 1
ATOM 1613 C CA . ASP A 1 199 ? -85.492 -4.812 70.670 1.00 40.44 199 ASP A CA 1
ATOM 1614 C C . ASP A 1 199 ? -85.995 -5.473 69.367 1.00 40.44 199 ASP A C 1
ATOM 1616 O O . ASP A 1 199 ? -86.346 -6.649 69.327 1.00 40.44 199 ASP A O 1
ATOM 1620 N N . SER A 1 200 ? -86.138 -4.715 68.271 1.00 47.44 200 SER A N 1
ATOM 1621 C CA . SER A 1 200 ? -86.642 -5.288 67.002 1.00 47.44 200 SER A CA 1
ATOM 1622 C C . SER A 1 200 ? -86.085 -4.681 65.709 1.00 47.44 200 SER A C 1
ATOM 1624 O O . SER A 1 200 ? -86.518 -5.076 64.632 1.00 47.44 200 SER A O 1
ATOM 1626 N N . GLN A 1 201 ? -85.102 -3.776 65.772 1.00 45.31 201 GLN A N 1
ATOM 1627 C CA . GLN A 1 201 ? -84.452 -3.230 64.563 1.00 45.31 201 GLN A CA 1
ATOM 1628 C C . GLN A 1 201 ? -82.922 -3.381 64.540 1.00 45.31 201 GLN A C 1
ATOM 1630 O O . GLN A 1 201 ? -82.314 -3.283 63.478 1.00 45.31 201 GLN A O 1
ATOM 1635 N N . VAL A 1 202 ? -82.297 -3.690 65.680 1.00 47.81 202 VAL A N 1
ATOM 1636 C CA . VAL A 1 202 ? -80.829 -3.788 65.814 1.00 47.81 202 VAL A CA 1
ATOM 1637 C C . VAL A 1 202 ? -80.282 -5.137 65.320 1.00 47.81 202 VAL A C 1
ATOM 1639 O O . VAL A 1 202 ? -79.151 -5.209 64.849 1.00 47.81 202 VAL A O 1
ATOM 1642 N N . ASN A 1 203 ? -81.109 -6.188 65.313 1.00 52.00 203 ASN A N 1
ATOM 1643 C CA . ASN A 1 203 ? -80.705 -7.524 64.863 1.00 52.00 203 ASN A CA 1
ATOM 1644 C C . ASN A 1 203 ? -80.600 -7.643 63.325 1.00 52.00 203 ASN A C 1
ATOM 1646 O O . ASN A 1 203 ? -79.948 -8.550 62.826 1.00 52.00 203 ASN A O 1
ATOM 1650 N N . GLY A 1 204 ? -81.221 -6.735 62.560 1.00 53.22 204 GLY A N 1
ATOM 1651 C CA . GLY A 1 204 ? -81.137 -6.719 61.092 1.00 53.22 204 GLY A CA 1
ATOM 1652 C C . GLY A 1 204 ? -79.816 -6.136 60.587 1.00 53.22 204 GLY A C 1
ATOM 1653 O O . GLY A 1 204 ? -79.084 -6.815 59.877 1.00 53.22 204 GLY A O 1
ATOM 1654 N N . LEU A 1 205 ? -79.461 -4.924 61.035 1.00 51.84 205 LEU A N 1
ATOM 1655 C CA . LEU A 1 205 ? -78.250 -4.230 60.572 1.00 51.84 205 LEU A CA 1
ATOM 1656 C C . LEU A 1 205 ? -76.944 -4.891 61.038 1.00 51.84 205 LEU A C 1
ATOM 1658 O O . LEU A 1 205 ? -75.996 -4.953 60.266 1.00 51.84 205 LEU A O 1
ATOM 1662 N N . GLN A 1 206 ? -76.882 -5.434 62.261 1.00 53.38 206 GLN A N 1
ATOM 1663 C CA . GLN A 1 206 ? -75.691 -6.167 62.721 1.00 53.38 206 GLN A CA 1
ATOM 1664 C C . GLN A 1 206 ? -75.492 -7.487 61.969 1.00 53.38 206 GLN A C 1
ATOM 1666 O O . GLN A 1 206 ? -74.356 -7.911 61.767 1.00 53.38 206 GLN A O 1
ATOM 1671 N N . THR A 1 207 ? -76.580 -8.134 61.542 1.00 59.62 207 THR A N 1
ATOM 1672 C CA . THR A 1 207 ? -76.507 -9.357 60.731 1.00 59.62 207 THR A CA 1
ATOM 1673 C C . THR A 1 207 ? -76.050 -9.038 59.311 1.00 59.62 207 THR A C 1
ATOM 1675 O O . THR A 1 207 ? -75.275 -9.805 58.750 1.00 59.62 207 THR A O 1
ATOM 1678 N N . GLU A 1 208 ? -76.472 -7.893 58.773 1.00 60.88 208 GLU A N 1
ATOM 1679 C CA . GLU A 1 208 ? -76.131 -7.433 57.425 1.00 60.88 208 GLU A CA 1
ATOM 1680 C C . GLU A 1 208 ? -74.677 -6.929 57.329 1.00 60.88 208 GLU A C 1
ATOM 1682 O O . GLU A 1 208 ? -73.949 -7.306 56.414 1.00 60.88 208 GLU A O 1
ATOM 1687 N N . GLU A 1 209 ? -74.181 -6.196 58.333 1.00 69.69 209 GLU A N 1
ATOM 1688 C CA . GLU A 1 209 ? -72.755 -5.840 58.431 1.00 69.69 209 GLU A CA 1
ATOM 1689 C C . GLU A 1 209 ? -71.865 -7.072 58.661 1.00 69.69 209 GLU A C 1
ATOM 1691 O O . GLU A 1 209 ? -70.784 -7.169 58.082 1.00 69.69 209 GLU A O 1
ATOM 1696 N N . LEU A 1 210 ? -72.310 -8.048 59.466 1.00 69.38 210 LEU A N 1
ATOM 1697 C CA . LEU A 1 210 ? -71.588 -9.313 59.645 1.00 69.38 210 LEU A CA 1
ATOM 1698 C C . LEU A 1 210 ? -71.616 -10.194 58.394 1.00 69.38 210 LEU A C 1
ATOM 1700 O O . LEU A 1 210 ? -70.649 -10.924 58.163 1.00 69.38 210 LEU A O 1
ATOM 1704 N N . SER A 1 211 ? -72.693 -10.166 57.603 1.00 71.44 211 SER A N 1
ATOM 1705 C CA . SER A 1 211 ? -72.721 -10.854 56.312 1.00 71.44 211 SER A CA 1
ATOM 1706 C C . SER A 1 211 ? -71.804 -10.172 55.309 1.00 71.44 211 SER A C 1
ATOM 1708 O O . SER A 1 211 ? -71.039 -10.877 54.660 1.00 71.44 211 SER A O 1
ATOM 1710 N N . GLN A 1 212 ? -71.784 -8.836 55.266 1.00 76.94 212 GLN A N 1
ATOM 1711 C CA . GLN A 1 212 ? -70.892 -8.083 54.384 1.00 76.94 212 GLN A CA 1
ATOM 1712 C C . GLN A 1 212 ? -69.421 -8.331 54.739 1.00 76.94 212 GLN A C 1
ATOM 1714 O O . GLN A 1 212 ? -68.623 -8.663 53.873 1.00 76.94 212 GLN A O 1
ATOM 1719 N N . LEU A 1 213 ? -69.063 -8.303 56.030 1.00 80.56 213 LEU A N 1
ATOM 1720 C CA . LEU A 1 213 ? -67.701 -8.622 56.473 1.00 80.56 213 LEU A CA 1
ATOM 1721 C C . LEU A 1 213 ? -67.292 -10.067 56.164 1.00 80.56 213 LEU A C 1
ATOM 1723 O O . LEU A 1 213 ? -66.108 -10.338 55.969 1.00 80.56 213 LEU A O 1
ATOM 1727 N N . ARG A 1 214 ? -68.241 -11.013 56.188 1.00 81.75 214 ARG A N 1
ATOM 1728 C CA . ARG A 1 214 ? -67.985 -12.409 55.802 1.00 81.75 214 ARG A CA 1
ATOM 1729 C C . ARG A 1 214 ? -67.762 -12.540 54.304 1.00 81.75 214 ARG A C 1
ATOM 1731 O O . ARG A 1 214 ? -66.850 -13.267 53.923 1.00 81.75 214 ARG A O 1
ATOM 1738 N N . GLU A 1 215 ? -68.561 -11.844 53.505 1.00 84.62 215 GLU A N 1
ATOM 1739 C CA . GLU A 1 215 ? -68.435 -11.798 52.050 1.00 84.62 215 GLU A CA 1
ATOM 1740 C C . GLU A 1 215 ? -67.089 -11.183 51.644 1.00 84.62 215 GLU A C 1
ATOM 1742 O O . GLU A 1 215 ? -66.329 -11.826 50.925 1.00 84.62 215 GLU A O 1
ATOM 1747 N N . ASP A 1 216 ? -66.705 -10.049 52.238 1.00 83.75 216 ASP A N 1
ATOM 1748 C CA . ASP A 1 216 ? -65.403 -9.408 52.009 1.00 83.75 216 ASP A CA 1
ATOM 1749 C C . ASP A 1 216 ? -64.229 -10.322 52.419 1.00 83.75 216 ASP A C 1
ATOM 1751 O O . ASP A 1 216 ? -63.197 -10.382 51.748 1.00 83.75 216 ASP A O 1
ATOM 1755 N N . LEU A 1 217 ? -64.366 -11.079 53.518 1.00 82.06 217 LEU A N 1
ATOM 1756 C CA . LEU A 1 217 ? -63.363 -12.066 53.950 1.00 82.06 217 LEU A CA 1
ATOM 1757 C C . LEU A 1 217 ? -63.237 -13.237 52.973 1.00 82.06 217 LEU A C 1
ATOM 1759 O O . LEU A 1 217 ? -62.146 -13.789 52.802 1.00 82.06 217 LEU A O 1
ATOM 1763 N N . GLU A 1 218 ? -64.350 -13.659 52.384 1.00 87.44 218 GLU A N 1
ATOM 1764 C CA . GLU A 1 218 ? -64.392 -14.739 51.407 1.00 87.44 218 GLU A CA 1
ATOM 1765 C C . GLU A 1 218 ? -63.827 -14.280 50.060 1.00 87.44 218 GLU A C 1
ATOM 1767 O O . GLU A 1 218 ? -62.999 -14.984 49.482 1.00 87.44 218 GLU A O 1
ATOM 1772 N N . GLU A 1 219 ? -64.145 -13.062 49.626 1.00 89.31 219 GLU A N 1
ATOM 1773 C CA . GLU A 1 219 ? -63.576 -12.441 48.430 1.00 89.31 219 GLU A CA 1
ATOM 1774 C C . GLU A 1 219 ? -62.064 -12.218 48.580 1.00 89.31 219 GLU A C 1
ATOM 1776 O O . GLU A 1 219 ? -61.281 -12.587 47.701 1.00 89.31 219 GLU A O 1
ATOM 1781 N N . LEU A 1 220 ? -61.611 -11.737 49.743 1.00 88.56 220 LEU A N 1
ATOM 1782 C CA . LEU A 1 220 ? -60.186 -11.573 50.032 1.00 88.56 220 LEU A CA 1
ATOM 1783 C C . LEU A 1 220 ? -59.447 -12.921 50.059 1.00 88.56 220 LEU A C 1
ATOM 1785 O O . LEU A 1 220 ? -58.310 -13.028 49.590 1.00 88.56 220 LEU A O 1
ATOM 1789 N N . ARG A 1 221 ? -60.091 -13.986 50.556 1.00 87.69 221 ARG A N 1
ATOM 1790 C CA . ARG A 1 221 ? -59.553 -15.355 50.481 1.00 87.69 221 ARG A CA 1
ATOM 1791 C C . ARG A 1 221 ? -59.484 -15.873 49.047 1.00 87.69 221 ARG A C 1
ATOM 1793 O O . ARG A 1 221 ? -58.497 -16.526 48.695 1.00 87.69 221 ARG A O 1
ATOM 1800 N N . GLN A 1 222 ? -60.486 -15.588 48.218 1.00 90.50 222 GLN A N 1
ATOM 1801 C CA . GLN A 1 222 ? -60.468 -15.950 46.799 1.00 90.50 222 GLN A CA 1
ATOM 1802 C C . GLN A 1 222 ? -59.338 -15.221 46.061 1.00 90.50 222 GLN A C 1
ATOM 1804 O O . GLN A 1 222 ? -58.572 -15.863 45.342 1.00 90.50 222 GLN A O 1
ATOM 1809 N N . GLN A 1 223 ? -59.155 -13.921 46.310 1.00 89.81 223 GLN A N 1
ATOM 1810 C CA . GLN A 1 223 ? -58.046 -13.143 45.748 1.00 89.81 223 GLN A CA 1
ATOM 1811 C C . GLN A 1 223 ? -56.681 -13.684 46.181 1.00 89.81 223 GLN A C 1
ATOM 1813 O O . GLN A 1 223 ? -55.791 -13.840 45.345 1.00 89.81 223 GLN A O 1
ATOM 1818 N N . HIS A 1 224 ? -56.516 -14.024 47.462 1.00 88.19 224 HIS A N 1
ATOM 1819 C CA . HIS A 1 224 ? -55.276 -14.620 47.957 1.00 88.19 224 HIS A CA 1
ATOM 1820 C C . HIS A 1 224 ? -54.984 -15.968 47.283 1.00 88.19 224 HIS A C 1
ATOM 1822 O O . HIS A 1 224 ? -53.847 -16.241 46.907 1.00 88.19 224 HIS A O 1
ATOM 1828 N N . THR A 1 225 ? -56.011 -16.799 47.084 1.00 89.38 225 THR A N 1
ATOM 1829 C CA . THR A 1 225 ? -55.872 -18.091 46.395 1.00 89.38 225 THR A CA 1
ATOM 1830 C C . THR A 1 225 ? -55.465 -17.893 44.934 1.00 89.38 225 THR A C 1
ATOM 1832 O O . THR A 1 225 ? -54.527 -18.534 44.471 1.00 89.38 225 THR A O 1
ATOM 1835 N N . LEU A 1 226 ? -56.101 -16.951 44.229 1.00 91.69 226 LEU A N 1
ATOM 1836 C CA . LEU A 1 226 ? -55.779 -16.626 42.839 1.00 91.69 226 LEU A CA 1
ATOM 1837 C C . LEU A 1 226 ? -54.343 -16.108 42.684 1.00 91.69 226 LEU A C 1
ATOM 1839 O O . LEU A 1 226 ? -53.612 -16.573 41.811 1.00 91.69 226 LEU A O 1
ATOM 1843 N N . LEU A 1 227 ? -53.926 -15.169 43.538 1.00 89.44 227 LEU A N 1
ATOM 1844 C CA . LEU A 1 227 ? -52.559 -14.643 43.534 1.00 89.44 227 LEU A CA 1
ATOM 1845 C C . LEU A 1 227 ? -51.532 -15.740 43.832 1.00 89.44 227 LEU A C 1
ATOM 1847 O O . LEU A 1 227 ? -50.464 -15.762 43.224 1.00 89.44 227 LEU A O 1
ATOM 1851 N N . GLN A 1 228 ? -51.862 -16.676 44.721 1.00 89.94 228 GLN A N 1
ATOM 1852 C CA . GLN A 1 228 ? -50.993 -17.802 45.040 1.00 89.94 228 GLN A CA 1
ATOM 1853 C C . GLN A 1 228 ? -50.854 -18.788 43.870 1.00 89.94 228 GLN A C 1
ATOM 1855 O O . GLN A 1 228 ? -49.745 -19.251 43.608 1.00 89.94 228 GLN A O 1
ATOM 1860 N N . THR A 1 229 ? -51.926 -19.052 43.116 1.00 89.06 229 THR A N 1
ATOM 1861 C CA . THR A 1 229 ? -51.859 -19.834 41.867 1.00 89.06 229 THR A CA 1
ATOM 1862 C C . THR A 1 229 ? -51.031 -19.118 40.799 1.00 89.06 229 THR A C 1
ATOM 1864 O O . THR A 1 229 ? -50.157 -19.718 40.183 1.00 89.06 229 THR A O 1
ATOM 1867 N N . GLN A 1 230 ? -51.223 -17.808 40.620 1.00 89.00 230 GLN A N 1
ATOM 1868 C CA . GLN A 1 230 ? -50.431 -17.038 39.655 1.00 89.00 230 GLN A CA 1
ATOM 1869 C C . GLN A 1 230 ? -48.937 -17.014 39.997 1.00 89.00 230 GLN A C 1
ATOM 1871 O O . GLN A 1 230 ? -48.100 -17.013 39.093 1.00 89.00 230 GLN A O 1
ATOM 1876 N N . LEU A 1 231 ? -48.591 -16.986 41.287 1.00 87.75 231 LEU A N 1
ATOM 1877 C CA . LEU A 1 231 ? -47.208 -17.125 41.736 1.00 87.75 231 LEU A CA 1
ATOM 1878 C C . LEU A 1 231 ? -46.655 -18.515 41.408 1.00 87.75 231 LEU A C 1
ATOM 1880 O O . LEU A 1 231 ? -45.579 -18.589 40.823 1.00 87.75 231 LEU A O 1
ATOM 1884 N N . SER A 1 232 ? -47.401 -19.596 41.676 1.00 91.12 232 SER A N 1
ATOM 1885 C CA . SER A 1 232 ? -46.931 -20.947 41.335 1.00 91.12 232 SER A CA 1
ATOM 1886 C C . SER A 1 232 ? -46.738 -21.149 39.833 1.00 91.12 232 SER A C 1
ATOM 1888 O O . SER A 1 232 ? -45.774 -21.789 39.420 1.00 91.12 232 SER A O 1
ATOM 1890 N N . ASP A 1 233 ? -47.617 -20.573 39.010 1.00 89.75 233 ASP A N 1
ATOM 1891 C CA . ASP A 1 233 ? -47.515 -20.655 37.550 1.00 89.75 233 ASP A CA 1
ATOM 1892 C C . ASP A 1 233 ? -46.291 -19.885 37.034 1.00 89.75 233 ASP A C 1
ATOM 1894 O O . ASP A 1 233 ? -45.565 -20.363 36.158 1.00 89.75 233 ASP A O 1
ATOM 1898 N N . LYS A 1 234 ? -46.012 -18.708 37.612 1.00 89.88 234 LYS A N 1
ATOM 1899 C CA . LYS A 1 234 ? -44.794 -17.944 37.311 1.00 89.88 234 LYS A CA 1
ATOM 1900 C C . LYS A 1 234 ? -43.534 -18.687 37.745 1.00 89.88 234 LYS A C 1
ATOM 1902 O O . LYS A 1 234 ? -42.576 -18.717 36.977 1.00 89.88 234 LYS A O 1
ATOM 1907 N N . ASP A 1 235 ? -43.537 -19.325 38.912 1.00 90.31 235 ASP A N 1
ATOM 1908 C CA . ASP A 1 235 ? -42.407 -20.133 39.383 1.00 90.31 235 ASP A CA 1
ATOM 1909 C C . ASP A 1 235 ? -42.166 -21.354 38.479 1.00 90.31 235 ASP A C 1
ATOM 1911 O O . ASP A 1 235 ? -41.020 -21.672 38.150 1.00 90.31 235 ASP A O 1
ATOM 1915 N N . ALA A 1 236 ? -43.229 -22.011 38.005 1.00 90.12 236 ALA A N 1
ATOM 1916 C CA . ALA A 1 236 ? -43.127 -23.102 37.036 1.00 90.12 236 ALA A CA 1
ATOM 1917 C C . ALA A 1 236 ? -42.536 -22.629 35.695 1.00 90.12 236 ALA A C 1
ATOM 1919 O O . ALA A 1 236 ? -41.661 -23.293 35.129 1.00 90.12 236 ALA A O 1
ATOM 1920 N N . LEU A 1 237 ? -42.953 -21.455 35.211 1.00 89.81 237 LEU A N 1
ATOM 1921 C CA . LEU A 1 237 ? -42.415 -20.859 33.988 1.00 89.81 237 LEU A CA 1
ATOM 1922 C C . LEU A 1 237 ? -40.934 -20.483 34.140 1.00 89.81 237 LEU A C 1
ATOM 1924 O O . LEU A 1 237 ? -40.132 -20.784 33.258 1.00 89.81 237 LEU A O 1
ATOM 1928 N N . ILE A 1 238 ? -40.551 -19.885 35.272 1.00 87.69 238 ILE A N 1
ATOM 1929 C CA . ILE A 1 238 ? -39.152 -19.560 35.584 1.00 87.69 238 ILE A CA 1
ATOM 1930 C C . ILE A 1 238 ? -38.300 -20.832 35.607 1.00 87.69 238 ILE A C 1
ATOM 1932 O O . ILE A 1 238 ? -37.218 -20.853 35.024 1.00 87.69 238 ILE A O 1
ATOM 1936 N N . ASN A 1 239 ? -38.778 -21.908 36.234 1.00 84.31 239 ASN A N 1
ATOM 1937 C CA . ASN A 1 239 ? -38.052 -23.179 36.266 1.00 84.31 239 ASN A CA 1
ATOM 1938 C C . ASN A 1 239 ? -37.892 -23.796 34.869 1.00 84.31 239 ASN A C 1
ATOM 1940 O O . ASN A 1 239 ? -36.821 -24.311 34.554 1.00 84.31 239 ASN A O 1
ATOM 1944 N N . THR A 1 240 ? -38.914 -23.683 34.018 1.00 86.25 240 THR A N 1
ATOM 1945 C CA . THR A 1 240 ? -38.862 -24.154 32.624 1.00 86.25 240 THR A CA 1
ATOM 1946 C C . THR A 1 240 ? -37.809 -23.380 31.825 1.00 86.25 240 THR A C 1
ATOM 1948 O O . THR A 1 240 ? -36.901 -23.986 31.262 1.00 86.25 240 THR A O 1
ATOM 1951 N N . LEU A 1 241 ? -37.840 -22.044 31.883 1.00 80.75 241 LEU A N 1
ATOM 1952 C CA . LEU A 1 241 ? -36.857 -21.181 31.214 1.00 80.75 241 LEU A CA 1
ATOM 1953 C C . LEU A 1 241 ? -35.423 -21.426 31.712 1.00 80.75 241 LEU A C 1
ATOM 1955 O O . LEU A 1 241 ? -34.471 -21.422 30.928 1.00 80.75 241 LEU A O 1
ATOM 1959 N N . ARG A 1 242 ? -35.240 -21.679 33.015 1.00 80.88 242 ARG A N 1
ATOM 1960 C CA . ARG A 1 242 ? -33.925 -22.034 33.576 1.00 80.88 242 ARG A CA 1
ATOM 1961 C C . ARG A 1 242 ? -33.432 -23.396 33.085 1.00 80.88 242 ARG A C 1
ATOM 1963 O O . ARG A 1 242 ? -32.235 -23.528 32.842 1.00 80.88 242 ARG A O 1
ATOM 1970 N N . SER A 1 243 ? -34.321 -24.376 32.916 1.00 75.44 243 SER A N 1
ATOM 1971 C CA . SER A 1 243 ? -33.971 -25.692 32.362 1.00 75.44 243 SER A CA 1
ATOM 1972 C C . SER A 1 243 ? -33.565 -25.597 30.889 1.00 75.44 243 SER A C 1
ATOM 1974 O O . SER A 1 243 ? -32.532 -26.138 30.507 1.00 75.44 243 SER A O 1
ATOM 1976 N N . GLU A 1 244 ? -34.308 -24.838 30.079 1.00 72.06 244 GLU A N 1
ATOM 1977 C CA . GLU A 1 244 ? -33.983 -24.598 28.663 1.00 72.06 244 GLU A CA 1
ATOM 1978 C C . GLU A 1 244 ? -32.629 -23.887 28.492 1.00 72.06 244 GLU A C 1
ATOM 1980 O O . GLU A 1 244 ? -31.850 -24.204 27.593 1.00 72.06 244 GLU A O 1
ATOM 1985 N N . THR A 1 245 ? -32.299 -22.969 29.406 1.00 62.72 245 THR A N 1
ATOM 1986 C CA . THR A 1 245 ? -31.000 -22.274 29.409 1.00 62.72 245 THR A CA 1
ATOM 1987 C C . THR A 1 245 ? -29.844 -23.207 29.812 1.00 62.72 245 THR A C 1
ATOM 1989 O O . THR A 1 245 ? -28.735 -23.077 29.295 1.00 62.72 245 THR A O 1
ATOM 1992 N N . ALA A 1 246 ? -30.089 -24.174 30.703 1.00 58.12 246 ALA A N 1
ATOM 1993 C CA . ALA A 1 246 ? -29.088 -25.152 31.136 1.00 58.12 246 ALA A CA 1
ATOM 1994 C C . ALA A 1 246 ? -28.803 -26.232 30.071 1.00 58.12 246 ALA A C 1
ATOM 1996 O O . ALA A 1 246 ? -27.653 -26.640 29.897 1.00 58.12 246 ALA A O 1
ATOM 1997 N N . GLU A 1 247 ? -29.815 -26.666 29.316 1.00 53.41 247 GLU A N 1
ATOM 1998 C CA . GLU A 1 247 ? -29.642 -27.644 28.230 1.00 53.41 247 GLU A CA 1
ATOM 1999 C C . GLU A 1 247 ? -28.951 -27.040 26.993 1.00 53.41 247 GLU A C 1
ATOM 2001 O O . GLU A 1 247 ? -28.166 -27.723 26.329 1.00 53.41 247 GLU A O 1
ATOM 2006 N N . GLY A 1 248 ? -29.146 -25.741 26.727 1.00 53.72 248 GLY A N 1
ATOM 2007 C CA . GLY A 1 248 ? -28.452 -25.020 25.653 1.00 53.72 248 GLY A CA 1
ATOM 2008 C C . GLY A 1 248 ? -26.939 -24.860 25.869 1.00 53.72 248 GLY A C 1
ATOM 2009 O O . GLY A 1 248 ? -26.178 -24.890 24.902 1.00 53.72 248 GLY A O 1
ATOM 2010 N N . SER A 1 249 ? -26.477 -24.747 27.122 1.00 52.31 249 SER A N 1
ATOM 2011 C CA . SER A 1 249 ? -25.042 -24.625 27.434 1.00 52.31 249 SER A CA 1
ATOM 2012 C C . SER A 1 249 ? -24.329 -25.986 27.420 1.00 52.31 249 SER A C 1
ATOM 2014 O O . SER A 1 249 ? -23.232 -26.101 26.873 1.00 52.31 249 SER A O 1
ATOM 2016 N N . ALA A 1 250 ? -24.971 -27.045 27.927 1.00 51.81 250 ALA A N 1
ATOM 2017 C CA . ALA A 1 250 ? -24.369 -28.379 28.003 1.00 51.81 250 ALA A CA 1
ATOM 2018 C C . ALA A 1 250 ? -24.139 -29.033 26.624 1.00 51.81 250 ALA A C 1
ATOM 2020 O O . ALA A 1 250 ? -23.185 -29.795 26.449 1.00 51.81 250 ALA A O 1
ATOM 2021 N N . ALA A 1 251 ? -24.977 -28.734 25.624 1.00 53.19 251 ALA A N 1
ATOM 2022 C CA . ALA A 1 251 ? -24.810 -29.249 24.262 1.00 53.19 251 ALA A CA 1
ATOM 2023 C C . ALA A 1 251 ? -23.658 -28.566 23.490 1.00 53.19 251 ALA A C 1
ATOM 2025 O O . ALA A 1 251 ? -22.996 -29.208 22.665 1.00 53.19 251 ALA A O 1
ATOM 2026 N N . SER A 1 252 ? -23.392 -27.286 23.776 1.00 55.97 252 SER A N 1
ATOM 2027 C CA . SER A 1 252 ? -22.305 -26.522 23.149 1.00 55.97 252 SER A CA 1
ATOM 2028 C C . SER A 1 252 ? -20.935 -26.983 23.657 1.00 55.97 252 SER A C 1
ATOM 2030 O O . SER A 1 252 ? -20.069 -27.336 22.852 1.00 55.97 252 SER A O 1
ATOM 2032 N N . ASP A 1 253 ? -20.775 -27.104 24.978 1.00 58.34 253 ASP A N 1
ATOM 2033 C CA . ASP A 1 253 ? -19.503 -27.497 25.603 1.00 58.34 253 ASP A CA 1
ATOM 2034 C C . ASP A 1 253 ? -19.077 -28.924 25.222 1.00 58.34 253 ASP A C 1
ATOM 2036 O O . ASP A 1 253 ? -17.901 -29.199 24.969 1.00 58.34 253 ASP A O 1
ATOM 2040 N N . ASN A 1 254 ? -20.037 -29.846 25.097 1.00 61.34 254 ASN A N 1
ATOM 2041 C CA . ASN A 1 254 ? -19.742 -31.233 24.738 1.00 61.34 254 ASN A CA 1
ATOM 2042 C C . ASN A 1 254 ? -19.284 -31.366 23.269 1.00 61.34 254 ASN A C 1
ATOM 2044 O O . ASN A 1 254 ? -18.421 -32.185 22.945 1.00 61.34 254 ASN A O 1
ATOM 2048 N N . THR A 1 255 ? -19.809 -30.518 22.376 1.00 63.47 255 THR A N 1
ATOM 2049 C CA . THR A 1 255 ? -19.439 -30.503 20.951 1.00 63.47 255 THR A CA 1
ATOM 2050 C C . THR A 1 255 ? -18.037 -29.926 20.736 1.00 63.47 255 THR A C 1
ATOM 2052 O O . THR A 1 255 ? -17.285 -30.434 19.900 1.00 63.47 255 THR A O 1
ATOM 2055 N N . GLU A 1 256 ? -17.648 -28.898 21.493 1.00 66.50 256 GLU A N 1
ATOM 2056 C CA . GLU A 1 256 ? -16.283 -28.361 21.443 1.00 66.50 256 GLU A CA 1
ATOM 2057 C C . GLU A 1 256 ? -15.258 -29.337 22.026 1.00 66.50 256 GLU A C 1
ATOM 2059 O O . GLU A 1 256 ? -14.213 -29.571 21.415 1.00 66.50 256 GLU A O 1
ATOM 2064 N N . MET A 1 257 ? -15.584 -29.999 23.139 1.00 70.38 257 MET A N 1
ATOM 2065 C CA . MET A 1 257 ? -14.700 -30.988 23.757 1.00 70.38 257 MET A CA 1
ATOM 2066 C C . MET A 1 257 ? -14.440 -32.200 22.839 1.00 70.38 257 MET A C 1
ATOM 2068 O O . MET A 1 257 ? -13.312 -32.693 22.762 1.00 70.38 257 MET A O 1
ATOM 2072 N N . LEU A 1 258 ? -15.447 -32.647 22.077 1.00 72.25 258 LEU A N 1
ATOM 2073 C CA . LEU A 1 258 ? -15.300 -33.702 21.064 1.00 72.25 258 LEU A CA 1
ATOM 2074 C C . LEU A 1 258 ? -14.396 -33.277 19.892 1.00 72.25 258 LEU A C 1
ATOM 2076 O O . LEU A 1 258 ? -13.601 -34.087 19.411 1.00 72.25 258 LEU A O 1
ATOM 2080 N N . LYS A 1 259 ? -14.468 -32.012 19.454 1.00 75.19 259 LYS A N 1
ATOM 2081 C CA . LYS A 1 259 ? -13.591 -31.474 18.397 1.00 75.19 259 LYS A CA 1
ATOM 2082 C C . LYS A 1 259 ? -12.137 -31.380 18.853 1.00 75.19 259 LYS A C 1
ATOM 2084 O O . LYS A 1 259 ? -11.248 -31.783 18.105 1.00 75.19 259 LYS A O 1
ATOM 2089 N N . VAL A 1 260 ? -11.893 -30.902 20.076 1.00 76.75 260 VAL A N 1
ATOM 2090 C CA . VAL A 1 260 ? -10.539 -30.825 20.652 1.00 76.75 260 VAL A CA 1
ATOM 2091 C C . VAL A 1 260 ? -9.917 -32.217 20.737 1.00 76.75 260 VAL A C 1
ATOM 2093 O O . VAL A 1 260 ? -8.784 -32.405 20.301 1.00 76.75 260 VAL A O 1
ATOM 2096 N N . ARG A 1 261 ? -10.687 -33.212 21.193 1.00 76.19 261 ARG A N 1
ATOM 2097 C CA . ARG A 1 261 ? -10.215 -34.596 21.305 1.00 76.19 261 ARG A CA 1
ATOM 2098 C C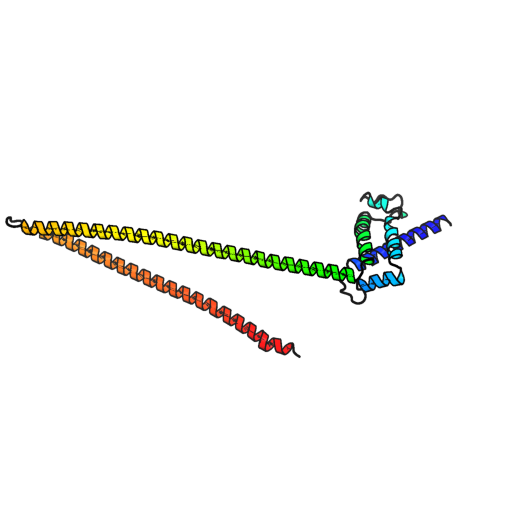 . ARG A 1 261 ? -9.903 -35.244 19.955 1.00 76.19 261 ARG A C 1
ATOM 2100 O O . ARG A 1 261 ? -8.925 -35.972 19.834 1.00 76.19 261 ARG A O 1
ATOM 2107 N N . PHE A 1 262 ? -10.692 -34.958 18.919 1.00 79.12 262 PHE A N 1
ATOM 2108 C CA . PHE A 1 262 ? -10.395 -35.440 17.567 1.00 79.12 262 PHE A CA 1
ATOM 2109 C C . PHE A 1 262 ? -9.070 -34.870 17.034 1.00 79.12 262 PHE A C 1
ATOM 2111 O O . PHE A 1 262 ? -8.287 -35.599 16.420 1.00 79.12 262 PHE A O 1
ATOM 2118 N N . ILE A 1 263 ? -8.789 -33.592 17.309 1.00 79.69 263 ILE A N 1
ATOM 2119 C CA . ILE A 1 263 ? -7.545 -32.936 16.890 1.00 79.69 263 ILE A CA 1
ATOM 2120 C C . ILE A 1 263 ? -6.336 -33.526 17.632 1.00 79.69 263 ILE A C 1
ATOM 2122 O O . ILE A 1 263 ? -5.348 -33.871 16.983 1.00 79.69 263 ILE A O 1
ATOM 2126 N N . THR A 1 264 ? -6.409 -33.685 18.957 1.00 76.00 264 THR A N 1
ATOM 2127 C CA . THR A 1 264 ? -5.283 -34.205 19.753 1.00 76.00 264 THR A CA 1
ATOM 2128 C C . THR A 1 264 ? -5.007 -35.681 19.501 1.00 76.00 264 THR A C 1
ATOM 2130 O O . THR A 1 264 ? -3.850 -36.059 19.355 1.00 76.00 264 THR A O 1
ATOM 2133 N N . ASP A 1 265 ? -6.047 -36.512 19.419 1.00 79.00 265 ASP A N 1
ATOM 2134 C CA . ASP A 1 265 ? -5.867 -37.968 19.438 1.00 79.00 265 ASP A CA 1
ATOM 2135 C C . ASP A 1 265 ? -5.699 -38.547 18.023 1.00 79.00 265 ASP A C 1
ATOM 2137 O O . ASP A 1 265 ? -5.143 -39.632 17.863 1.00 79.00 265 ASP A O 1
ATOM 2141 N N . THR A 1 266 ? -6.160 -37.831 16.988 1.00 75.62 266 THR A N 1
ATOM 2142 C CA . THR A 1 266 ? -6.204 -38.348 15.605 1.00 75.62 266 THR A CA 1
ATOM 2143 C C . THR A 1 266 ? -5.284 -37.587 14.659 1.00 75.62 266 THR A C 1
ATOM 2145 O O . THR A 1 266 ? -4.547 -38.203 13.897 1.00 75.62 266 THR A O 1
ATOM 2148 N N . LEU A 1 267 ? -5.321 -36.251 14.683 1.00 73.06 267 LEU A N 1
ATOM 2149 C CA . LEU A 1 267 ? -4.572 -35.412 13.738 1.00 73.06 267 LEU A CA 1
ATOM 2150 C C . LEU A 1 267 ? -3.121 -35.188 14.171 1.00 73.06 267 LEU A C 1
ATOM 2152 O O . LEU A 1 267 ? -2.234 -35.207 13.323 1.00 73.06 267 LEU A O 1
ATOM 2156 N N . PHE A 1 268 ? -2.869 -35.006 15.469 1.00 79.25 268 PHE A N 1
ATOM 2157 C CA . PHE A 1 268 ? -1.520 -34.750 15.982 1.00 79.25 268 PHE A CA 1
ATOM 2158 C C . PHE A 1 268 ? -0.531 -35.910 15.721 1.00 79.25 268 PHE A C 1
ATOM 2160 O O . PHE A 1 268 ? 0.552 -35.642 15.205 1.00 79.25 268 PHE A O 1
ATOM 2167 N N . PRO A 1 269 ? -0.889 -37.194 15.936 1.00 76.31 269 PRO A N 1
ATOM 2168 C CA . PRO A 1 269 ? 0.029 -38.308 15.674 1.00 76.31 269 PRO A CA 1
ATOM 2169 C C . PRO A 1 269 ? 0.343 -38.529 14.186 1.00 76.31 269 PRO A C 1
ATOM 2171 O O . PRO A 1 269 ? 1.377 -39.099 13.859 1.00 76.31 269 PRO A O 1
ATOM 2174 N N . LEU A 1 270 ? -0.534 -38.083 13.277 1.00 70.75 270 LEU A N 1
ATOM 2175 C CA . LEU A 1 270 ? -0.333 -38.181 11.823 1.00 70.75 270 LEU A CA 1
ATOM 2176 C C . LEU A 1 270 ? 0.626 -37.113 11.273 1.00 70.75 270 LEU A C 1
ATOM 2178 O O . LEU A 1 270 ? 1.075 -37.229 10.138 1.00 70.75 270 LEU A O 1
ATOM 2182 N N . LEU A 1 271 ? 0.914 -36.067 12.053 1.00 62.16 271 LEU A N 1
ATOM 2183 C CA . LEU A 1 271 ? 1.862 -35.005 11.703 1.00 62.16 271 LEU A CA 1
ATOM 2184 C C . LEU A 1 271 ? 3.292 -35.299 12.191 1.00 62.16 271 LEU A C 1
ATOM 2186 O O . LEU A 1 271 ? 4.223 -34.629 11.751 1.00 62.16 271 LEU A O 1
ATOM 2190 N N . GLU A 1 272 ? 3.472 -36.286 13.076 1.00 59.91 272 GLU A N 1
ATOM 2191 C CA . GLU A 1 272 ? 4.777 -36.705 13.620 1.00 59.91 272 GLU A CA 1
ATOM 2192 C C . GLU A 1 272 ? 5.409 -37.911 12.890 1.00 59.91 272 GLU A C 1
ATOM 2194 O O . GLU A 1 272 ? 6.456 -38.407 13.314 1.00 59.91 272 GLU A O 1
ATOM 2199 N N . THR A 1 273 ? 4.823 -38.363 11.776 1.00 50.59 273 THR A N 1
ATOM 2200 C CA . THR A 1 273 ? 5.392 -39.384 10.868 1.00 50.59 273 THR A CA 1
ATOM 2201 C C . THR A 1 273 ? 5.747 -38.796 9.516 1.00 50.59 273 THR A C 1
ATOM 2203 O O . THR A 1 273 ? 6.856 -39.094 9.020 1.00 50.59 273 THR A O 1
#

pLDDT: mean 84.07, std 15.55, range [38.94, 98.31]

Foldseek 3Di:
DVVVVVVVVLVVLQVLLVVLLVLLCCLLPPPCPDVCRHNVNSLVCCCVPQNLVRSLVSVCSNVVRPLLVVQCPDQDDDDPDPVSPDDGNVVSVVSVVRSVVSSCSSPDDPVNVVVVVVVVVVVVVVVVVVVVVVVVVVVVVVVVVVVVVVVVVVVVVVVVVVVVVVVVVVVVVVVVVVVVVVVVVVVVVVVVPDDDDDPPPPVVVVVVVVVVVVVVVVVVVVVVVVVVVVVVVVVVVVVVVVVVVVVVVVVVVVVVVVVVCCCVVPVVVVVVD

Sequence (273 aa):
DSSDLRELRGDERLVQGLCALLLGICIFYNDNSLENYTKDKLKQLIEKRIGKENFVEKLGFITKHELYSRAAQKPQPVFLSPEQMLFDHEFTKLVKELEGVITKAVHKSSEDEKKEEDVKKTLEQHDNIVMRYKDLIREQDAQIQELKEQVGTMTSQSEQMQTTVTQQLSQIQQHKDQYNLIKLKLGKDSQSQANSQADSQVNGLQTEELSQLREDLEELRQQHTLLQTQLSDKDALINTLRSETAEGSAASDNTEMLKVRFITDTLFPLLET